Protein AF-A0AA36H6B6-F1 (afdb_monomer)

Organism: Cylicocyclus nassatus (NCBI:txid53992)

Nearest PDB structures (foldseek):
  5k27-assembly2_B  TM=3.113E-01  e=2.230E+00  synthetic construct
  5kkg-assembly1_A  TM=3.022E-01  e=4.459E+00  synthetic construct
  5kkg-assembly2_B  TM=3.070E-01  e=3.931E+00  synthetic construct
  5k27-assembly1_A  TM=3.248E-01  e=6.506E+00  synthetic construct

Structure (mmCIF, N/CA/C/O backbone):
data_AF-A0AA36H6B6-F1
#
_entry.id   AF-A0AA36H6B6-F1
#
loop_
_atom_site.group_PDB
_atom_site.id
_atom_site.type_symbol
_atom_site.label_atom_id
_atom_site.label_alt_id
_atom_site.label_comp_id
_atom_site.label_asym_id
_atom_site.label_entity_id
_atom_site.label_seq_id
_atom_site.pdbx_PDB_ins_code
_atom_site.Cartn_x
_atom_site.Cartn_y
_atom_site.Cartn_z
_atom_site.occupancy
_atom_site.B_iso_or_equiv
_atom_site.auth_seq_id
_atom_site.auth_comp_id
_atom_site.auth_asym_id
_atom_site.auth_atom_id
_atom_site.pdbx_PDB_model_num
ATOM 1 N N . MET A 1 1 ? -26.932 3.909 -20.520 1.00 28.70 1 MET A N 1
ATOM 2 C CA . MET A 1 1 ? -27.917 2.859 -20.188 1.00 28.70 1 MET A CA 1
ATOM 3 C C . MET A 1 1 ? -27.244 1.943 -19.185 1.00 28.70 1 MET A C 1
ATOM 5 O O . MET A 1 1 ? -26.360 1.193 -19.573 1.00 28.70 1 MET A O 1
ATOM 9 N N . TYR A 1 2 ? -27.537 2.121 -17.897 1.00 28.03 2 TYR A N 1
ATOM 10 C CA . TYR A 1 2 ? -26.968 1.277 -16.847 1.00 28.03 2 TYR A CA 1
ATOM 11 C C . TYR A 1 2 ? -27.680 -0.076 -16.896 1.00 28.03 2 TYR A C 1
ATOM 13 O O . TYR A 1 2 ? -28.897 -0.139 -16.727 1.00 28.03 2 TYR A O 1
ATOM 21 N N . LEU A 1 3 ? -26.937 -1.136 -17.210 1.00 37.16 3 LEU A N 1
ATOM 22 C CA . LEU A 1 3 ? -27.425 -2.504 -17.093 1.00 37.16 3 LEU A CA 1
ATOM 23 C C . LEU A 1 3 ? -27.401 -2.845 -15.603 1.00 37.16 3 LEU A C 1
ATOM 25 O O . LEU A 1 3 ? -26.331 -3.002 -15.024 1.00 37.16 3 LEU A O 1
ATOM 29 N N . TYR A 1 4 ? -28.572 -2.890 -14.972 1.00 47.72 4 TYR A N 1
ATOM 30 C CA . TYR A 1 4 ? -28.705 -3.450 -13.631 1.00 47.72 4 TYR A CA 1
ATOM 31 C C . TYR A 1 4 ? -28.236 -4.907 -13.677 1.00 47.72 4 TYR A C 1
ATOM 33 O O . TYR A 1 4 ? -28.808 -5.714 -14.413 1.00 47.72 4 TYR A O 1
ATOM 41 N N . ALA A 1 5 ? -27.196 -5.240 -12.913 1.00 55.03 5 ALA A N 1
ATOM 42 C CA . ALA A 1 5 ? -26.847 -6.634 -12.695 1.00 55.03 5 ALA A CA 1
ATOM 43 C C . ALA A 1 5 ? -28.020 -7.330 -11.971 1.00 55.03 5 ALA A C 1
ATOM 45 O O . ALA A 1 5 ? -28.618 -6.726 -11.073 1.00 55.03 5 ALA A O 1
ATOM 46 N N . PRO A 1 6 ? -28.387 -8.566 -12.355 1.00 67.12 6 PRO A N 1
ATOM 47 C CA . PRO A 1 6 ? -29.439 -9.307 -11.676 1.00 67.12 6 PRO A CA 1
ATOM 48 C C . PRO A 1 6 ? -29.113 -9.492 -10.183 1.00 67.12 6 PRO A C 1
ATOM 50 O O . PRO A 1 6 ? -27.944 -9.696 -9.845 1.00 67.12 6 PRO A O 1
ATOM 53 N N . PRO A 1 7 ? -30.120 -9.475 -9.292 1.00 68.44 7 PRO A N 1
ATOM 54 C CA . PRO A 1 7 ? -29.931 -9.661 -7.852 1.00 68.44 7 PRO A CA 1
ATOM 55 C C . PRO A 1 7 ? -29.179 -10.964 -7.526 1.00 68.44 7 PRO A C 1
ATOM 57 O O . PRO A 1 7 ? -29.295 -11.949 -8.265 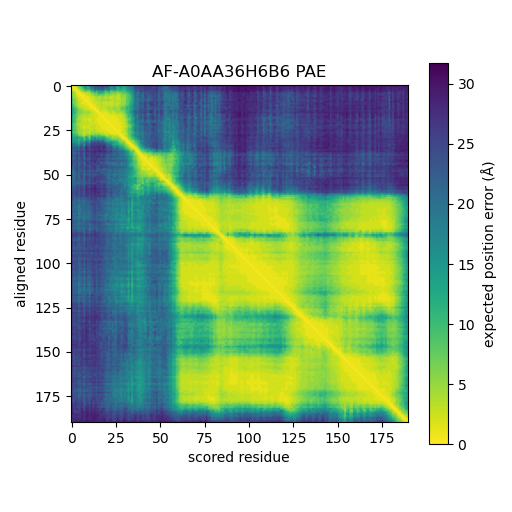1.00 68.44 7 PRO A O 1
ATOM 60 N N . LEU A 1 8 ? -28.411 -10.988 -6.431 1.00 55.75 8 LEU A N 1
ATOM 61 C CA . LEU A 1 8 ? -27.625 -12.161 -6.004 1.00 55.75 8 LEU A CA 1
ATOM 62 C C . LEU A 1 8 ? -28.501 -13.404 -5.813 1.00 55.75 8 LEU A C 1
ATOM 64 O O . LEU A 1 8 ? -28.091 -14.520 -6.118 1.00 55.75 8 LEU A O 1
ATOM 68 N N . GLU A 1 9 ? -29.741 -13.193 -5.389 1.00 77.25 9 GLU A N 1
ATOM 69 C CA . GLU A 1 9 ? -30.768 -14.209 -5.177 1.00 77.25 9 GLU A CA 1
ATOM 70 C C . GLU A 1 9 ? -31.170 -14.926 -6.477 1.00 77.25 9 GLU A C 1
ATOM 72 O O . GLU A 1 9 ? -31.821 -15.967 -6.437 1.00 77.25 9 GLU A O 1
ATOM 77 N N . SER A 1 10 ? -30.774 -14.392 -7.637 1.00 81.94 10 SER A N 1
ATOM 78 C CA . SER A 1 10 ? -30.983 -15.027 -8.941 1.00 81.94 10 SER A CA 1
ATOM 79 C C . SER A 1 10 ? -29.800 -15.879 -9.418 1.00 81.94 10 SER A C 1
ATOM 81 O O . SER A 1 10 ? -29.841 -16.403 -10.533 1.00 81.94 10 SER A O 1
ATOM 83 N N . ILE A 1 11 ? -28.736 -16.033 -8.619 1.00 76.19 11 ILE A N 1
ATOM 84 C CA . ILE A 1 11 ? -27.686 -17.019 -8.905 1.00 76.19 11 ILE A CA 1
ATOM 85 C C . ILE A 1 11 ? -28.268 -18.408 -8.640 1.00 76.19 11 ILE A C 1
ATOM 87 O O . ILE A 1 11 ? -28.744 -18.697 -7.546 1.00 76.19 11 ILE A O 1
ATOM 91 N N . ASN A 1 12 ? -28.231 -19.282 -9.647 1.00 81.56 12 ASN A N 1
ATOM 92 C CA . ASN A 1 12 ? -28.703 -20.653 -9.502 1.00 81.56 12 ASN A CA 1
ATOM 93 C C . ASN A 1 12 ? -27.845 -21.389 -8.450 1.00 81.56 12 ASN A C 1
ATOM 95 O O . ASN A 1 12 ? -26.656 -21.596 -8.695 1.00 81.56 12 ASN A O 1
ATOM 99 N N . PRO A 1 13 ? -28.414 -21.837 -7.317 1.00 70.12 13 PRO A N 1
ATOM 100 C CA . PRO A 1 13 ? -27.643 -22.469 -6.246 1.00 70.12 13 PRO A CA 1
ATOM 101 C C . PRO A 1 13 ? -27.127 -23.872 -6.609 1.00 70.12 13 PRO A C 1
ATOM 103 O O . PRO A 1 13 ? -26.306 -24.424 -5.883 1.00 70.12 13 PRO A O 1
ATOM 106 N N . ASN A 1 14 ? -27.590 -24.452 -7.723 1.00 83.81 14 ASN A N 1
ATOM 107 C CA . ASN A 1 14 ? -27.230 -25.803 -8.165 1.00 83.81 14 ASN A CA 1
ATOM 108 C C . ASN A 1 14 ? -26.036 -25.848 -9.135 1.00 83.81 14 ASN A C 1
ATOM 110 O O . ASN A 1 14 ? -25.741 -26.908 -9.688 1.00 83.81 14 ASN A O 1
ATOM 114 N N . ILE A 1 15 ? -25.367 -24.721 -9.386 1.00 81.12 15 ILE A N 1
ATOM 115 C CA . ILE A 1 15 ? -24.122 -24.701 -10.167 1.00 81.12 15 ILE A CA 1
ATOM 116 C C . ILE A 1 15 ? -22.937 -25.185 -9.327 1.00 81.12 15 ILE A C 1
ATOM 118 O O . ILE A 1 15 ? -23.033 -25.367 -8.110 1.00 81.12 15 ILE A O 1
ATOM 122 N N . SER A 1 16 ? -21.797 -25.420 -9.978 1.00 73.19 16 SER A N 1
ATOM 123 C CA . SER A 1 16 ? -20.589 -25.803 -9.256 1.00 73.19 16 SER A CA 1
ATOM 124 C C . SER A 1 16 ? -20.172 -24.692 -8.285 1.00 73.19 16 SER A C 1
ATOM 126 O O . SER A 1 16 ? -20.398 -23.509 -8.533 1.00 73.19 16 SER A O 1
ATOM 128 N N . LYS A 1 17 ? -19.515 -25.053 -7.176 1.00 51.06 17 LYS A N 1
ATOM 129 C CA . LYS A 1 17 ? -19.029 -24.064 -6.195 1.00 51.06 17 LYS A CA 1
ATOM 130 C C . LYS A 1 17 ? -18.078 -23.034 -6.817 1.00 51.06 17 LYS A C 1
ATOM 132 O O . LYS A 1 17 ? -18.027 -21.902 -6.349 1.00 51.06 17 LYS A O 1
ATOM 137 N N . ILE A 1 18 ? -17.337 -23.433 -7.853 1.00 46.75 18 ILE A N 1
ATOM 138 C CA . ILE A 1 18 ? -16.409 -22.562 -8.582 1.00 46.75 18 ILE A CA 1
ATOM 139 C C . ILE A 1 18 ? -17.199 -21.565 -9.432 1.00 46.75 18 ILE A C 1
ATOM 141 O O . ILE A 1 18 ? -16.966 -20.365 -9.322 1.00 46.75 18 ILE A O 1
ATOM 145 N N . ASP A 1 19 ? -18.186 -22.036 -10.195 1.00 50.81 19 ASP A N 1
ATOM 146 C CA . ASP A 1 19 ? -19.021 -21.170 -11.038 1.00 50.81 19 ASP A CA 1
ATOM 147 C C . ASP A 1 19 ? -19.888 -20.229 -10.197 1.00 50.81 19 ASP A C 1
ATOM 149 O O . ASP A 1 19 ? -20.069 -19.070 -10.555 1.00 50.81 19 ASP A O 1
ATOM 153 N N . TYR A 1 20 ? -20.357 -20.690 -9.034 1.00 66.25 20 TYR A N 1
ATOM 154 C CA . TYR A 1 20 ? -21.055 -19.854 -8.061 1.00 66.25 20 TYR A CA 1
ATOM 155 C C . TYR A 1 20 ? -20.167 -18.726 -7.548 1.00 66.25 20 TYR A C 1
ATOM 157 O O . TYR A 1 20 ? -20.591 -17.576 -7.528 1.00 66.25 20 TYR A O 1
ATOM 165 N N . ALA A 1 21 ? -18.926 -19.032 -7.167 1.00 44.31 21 ALA A N 1
ATOM 166 C CA . ALA A 1 21 ? -17.987 -18.019 -6.701 1.00 44.31 21 ALA A CA 1
ATOM 167 C C . ALA A 1 21 ? -17.620 -17.020 -7.811 1.00 44.31 21 ALA A C 1
ATOM 169 O O . ALA A 1 21 ? -17.486 -15.831 -7.534 1.00 44.31 21 ALA A O 1
ATOM 170 N N . ILE A 1 22 ? -17.480 -17.476 -9.060 1.00 50.56 22 ILE A N 1
ATOM 171 C CA . ILE A 1 22 ? -17.220 -16.604 -10.214 1.00 50.56 22 ILE A CA 1
ATOM 172 C C . ILE A 1 22 ? -18.418 -15.684 -10.464 1.00 50.56 22 ILE A C 1
ATOM 174 O O . ILE A 1 22 ? -18.241 -14.472 -10.520 1.00 50.56 22 ILE A O 1
ATOM 178 N N . GLU A 1 23 ? -19.630 -16.230 -10.558 1.00 60.38 23 GLU A N 1
ATOM 179 C CA . GLU A 1 23 ? -20.848 -15.460 -10.835 1.00 60.38 23 GLU A CA 1
ATOM 180 C C . GLU A 1 23 ? -21.172 -14.478 -9.702 1.00 60.38 23 GLU A C 1
ATOM 182 O O . GLU A 1 23 ? -21.543 -13.330 -9.948 1.00 60.38 23 GLU A O 1
ATOM 187 N N . TRP A 1 24 ? -20.967 -14.900 -8.453 1.00 65.56 24 TRP A N 1
ATOM 188 C CA . TRP A 1 24 ? -21.088 -14.040 -7.282 1.00 65.56 24 TRP A CA 1
ATOM 189 C C . TRP A 1 24 ? -20.081 -12.891 -7.345 1.00 65.56 24 TRP A C 1
ATOM 191 O O . TRP A 1 24 ? -20.485 -11.736 -7.287 1.00 65.56 24 TRP A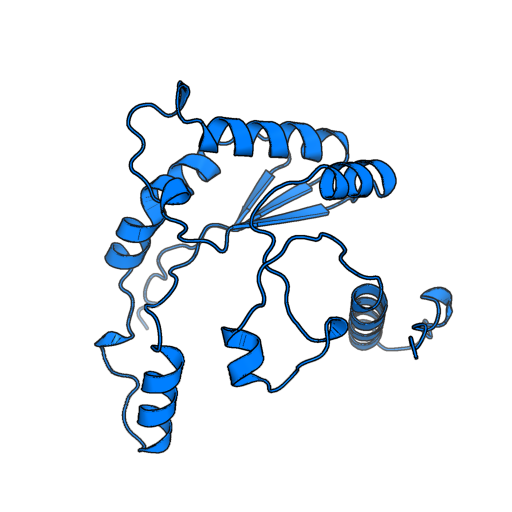 O 1
ATOM 201 N N . ASN A 1 25 ? -18.795 -13.175 -7.580 1.00 47.94 25 ASN A N 1
ATOM 202 C CA . ASN A 1 25 ? -17.775 -12.132 -7.712 1.00 47.94 25 ASN A CA 1
ATOM 203 C C . ASN A 1 25 ? -18.050 -11.190 -8.891 1.00 47.94 25 ASN A C 1
ATOM 205 O O . ASN A 1 25 ? -17.841 -9.991 -8.761 1.00 47.94 25 ASN A O 1
ATOM 209 N N . MET A 1 26 ? -18.547 -11.692 -10.024 1.00 54.06 26 MET A N 1
ATOM 210 C CA . MET A 1 26 ? -18.905 -10.870 -11.186 1.00 54.06 26 MET A CA 1
ATOM 211 C C . MET A 1 26 ? -20.081 -9.932 -10.881 1.00 54.06 26 MET A C 1
ATOM 213 O O . MET A 1 26 ? -20.049 -8.759 -11.254 1.00 54.06 26 MET A O 1
ATOM 217 N N . ARG A 1 27 ? -21.103 -10.401 -10.159 1.00 64.38 27 ARG A N 1
ATOM 218 C CA . ARG A 1 27 ? -22.268 -9.580 -9.780 1.00 64.38 27 ARG A CA 1
ATOM 219 C C . ARG A 1 27 ? -21.963 -8.611 -8.645 1.00 64.38 27 ARG A C 1
ATOM 221 O O . ARG A 1 27 ? -22.397 -7.464 -8.705 1.00 64.38 27 ARG A O 1
ATOM 228 N N . GLU A 1 28 ? -21.146 -9.022 -7.684 1.00 56.19 28 GLU A N 1
ATOM 229 C CA . GLU A 1 28 ? -20.617 -8.127 -6.657 1.00 56.19 28 GLU A CA 1
ATOM 230 C C . GLU A 1 28 ? -19.637 -7.111 -7.246 1.00 56.19 28 GLU A C 1
ATOM 232 O O . GLU A 1 28 ? -19.648 -5.965 -6.826 1.00 56.19 28 GLU A O 1
ATOM 237 N N . SER A 1 29 ? -18.871 -7.457 -8.286 1.00 47.06 29 SER A N 1
ATOM 238 C CA . SER A 1 29 ? -18.038 -6.484 -9.011 1.00 47.06 29 SER A CA 1
ATOM 239 C C . SER A 1 29 ? -18.862 -5.441 -9.777 1.00 47.06 29 SER A C 1
ATOM 241 O O . SER A 1 29 ? -18.354 -4.370 -10.100 1.00 47.06 29 SER A O 1
ATOM 243 N N . CYS A 1 30 ? -20.148 -5.730 -10.026 1.00 43.59 30 CYS A N 1
ATOM 244 C CA . CYS A 1 30 ? -21.127 -4.790 -10.571 1.00 43.59 30 CYS A CA 1
ATOM 245 C C . CYS A 1 30 ? -21.834 -3.955 -9.484 1.00 43.59 30 CYS A C 1
ATOM 247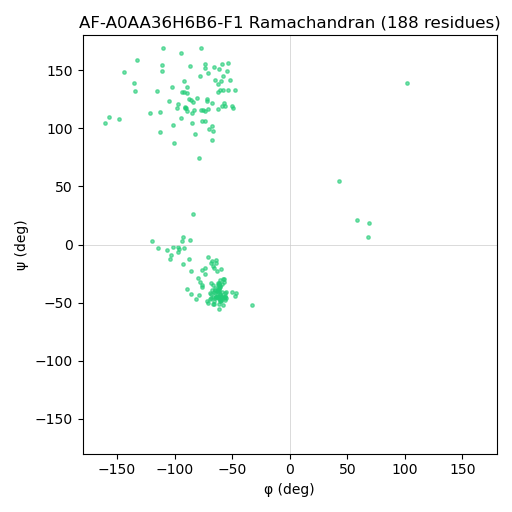 O O . CYS A 1 30 ? -22.483 -2.958 -9.817 1.00 43.59 30 CYS A O 1
ATOM 249 N N . LYS A 1 31 ? -21.709 -4.310 -8.194 1.00 42.72 31 LYS A N 1
ATOM 250 C CA . LYS A 1 31 ? -21.971 -3.369 -7.100 1.00 42.72 31 LYS A CA 1
ATOM 251 C C . LYS A 1 31 ? -20.786 -2.415 -7.086 1.00 42.72 31 LYS A C 1
ATOM 253 O O . LYS A 1 31 ? -19.674 -2.796 -6.743 1.00 42.72 31 LYS A O 1
ATOM 258 N N . GLY A 1 32 ? -21.010 -1.189 -7.549 1.00 35.78 32 GLY A N 1
ATOM 259 C CA . GLY A 1 32 ? -19.949 -0.196 -7.670 1.00 35.78 32 GLY A CA 1
ATOM 260 C C . GLY A 1 32 ? -19.132 -0.090 -6.382 1.00 35.78 32 GLY A C 1
ATOM 261 O O . GLY A 1 32 ? -19.650 0.311 -5.340 1.00 35.78 32 GLY A O 1
ATOM 262 N N . TYR A 1 33 ? -17.842 -0.416 -6.467 1.00 35.41 33 TYR A N 1
ATOM 263 C CA . TYR A 1 33 ? -16.854 0.040 -5.502 1.00 35.41 33 TYR A CA 1
ATOM 264 C C . TYR A 1 33 ? -16.723 1.552 -5.682 1.00 35.41 33 TYR A C 1
ATOM 266 O O . TYR A 1 33 ? -15.957 2.036 -6.510 1.00 35.41 33 TYR A O 1
ATOM 274 N N . PHE A 1 34 ? -17.527 2.321 -4.952 1.00 28.56 34 PHE A N 1
ATOM 275 C CA . PHE A 1 34 ? -17.446 3.774 -5.009 1.00 28.56 34 PHE A CA 1
ATOM 276 C C . PHE A 1 34 ? -16.360 4.297 -4.070 1.00 28.56 34 PHE A C 1
ATOM 278 O O . PHE A 1 34 ? -16.465 4.147 -2.853 1.00 28.56 34 PHE A O 1
ATOM 285 N N . ALA A 1 35 ? -15.397 5.035 -4.631 1.00 33.66 35 ALA A N 1
ATOM 286 C CA . ALA A 1 35 ? -14.913 6.280 -4.032 1.00 33.66 35 ALA A CA 1
ATOM 287 C C . ALA A 1 35 ? -14.185 7.153 -5.073 1.00 33.66 35 ALA A C 1
ATOM 289 O O . ALA A 1 35 ? -13.031 6.914 -5.413 1.00 33.66 35 ALA A O 1
ATOM 290 N N . MET A 1 36 ? -14.846 8.220 -5.529 1.00 29.55 36 MET A N 1
ATOM 291 C CA . MET A 1 36 ? -14.156 9.394 -6.074 1.00 29.55 36 MET A CA 1
ATOM 292 C C . MET A 1 36 ? -13.503 10.200 -4.932 1.00 29.55 36 MET A C 1
ATOM 294 O O . MET A 1 36 ? -14.053 10.213 -3.826 1.00 29.55 36 MET A O 1
ATOM 298 N N . PRO A 1 37 ? -12.397 10.934 -5.173 1.00 36.50 37 PRO A N 1
ATOM 299 C CA . PRO A 1 37 ? -11.701 11.126 -6.445 1.00 36.50 37 PRO A CA 1
ATOM 300 C C . PRO A 1 37 ? -10.497 10.175 -6.579 1.00 36.50 37 PRO A C 1
ATOM 302 O O . PRO A 1 37 ? -9.565 10.232 -5.777 1.00 36.50 37 PRO A O 1
ATOM 305 N N . CYS A 1 38 ? -10.506 9.333 -7.613 1.00 46.88 38 CYS A N 1
ATOM 306 C CA . CYS A 1 38 ? -9.368 8.498 -8.008 1.00 46.88 38 CYS A CA 1
ATOM 307 C C . CYS A 1 38 ? -8.799 8.997 -9.343 1.00 46.88 38 CYS A C 1
ATOM 309 O O . CYS A 1 38 ? -9.532 9.546 -10.163 1.00 46.88 38 CYS A O 1
ATOM 311 N N . SER A 1 39 ? -7.494 8.824 -9.556 1.00 47.84 39 SER A N 1
ATOM 312 C CA . SER A 1 39 ? -6.859 9.021 -10.862 1.00 47.84 39 SER A CA 1
ATOM 313 C C . SER A 1 39 ? -7.117 7.816 -11.769 1.00 47.84 39 SER A C 1
ATOM 315 O O . SER A 1 39 ? -7.141 6.685 -11.287 1.00 47.84 39 SER A O 1
ATOM 317 N N . GLU A 1 40 ? -7.278 8.060 -13.068 1.00 47.88 40 GLU A N 1
ATOM 318 C CA . GLU A 1 40 ? -7.429 7.023 -14.095 1.00 47.88 40 GLU A CA 1
ATOM 319 C C . GLU A 1 40 ? -6.213 6.069 -14.102 1.00 47.88 40 GLU A C 1
ATOM 321 O O . GLU A 1 40 ? -5.062 6.516 -14.072 1.00 47.88 40 GLU A O 1
ATOM 326 N N . ASP A 1 41 ? -6.458 4.753 -14.134 1.00 49.53 41 ASP A N 1
ATOM 327 C CA . ASP A 1 41 ? -5.421 3.726 -14.322 1.00 49.53 41 ASP A CA 1
ATOM 328 C C . ASP A 1 41 ? -5.052 3.645 -15.812 1.00 49.53 41 ASP A C 1
ATOM 330 O O . ASP A 1 41 ? -5.454 2.740 -16.552 1.00 49.53 41 ASP A O 1
ATOM 334 N N . TRP A 1 42 ? -4.301 4.656 -16.255 1.00 49.09 42 TRP A N 1
ATOM 335 C CA . TRP A 1 42 ? -3.842 4.808 -17.636 1.00 49.09 42 TRP A CA 1
ATOM 336 C C . TRP A 1 42 ? -3.032 3.604 -18.130 1.00 49.09 42 TRP A C 1
ATOM 338 O O . TRP A 1 42 ? -3.063 3.296 -19.323 1.00 49.09 42 TRP A O 1
ATOM 348 N N . ASP A 1 43 ? -2.330 2.900 -17.239 1.00 44.12 43 ASP A N 1
ATOM 349 C CA . ASP A 1 43 ? -1.534 1.726 -17.595 1.00 44.12 43 ASP A CA 1
ATOM 350 C C . ASP A 1 43 ? -2.449 0.550 -17.963 1.00 44.12 43 ASP A C 1
ATOM 352 O O . ASP A 1 43 ? -2.323 -0.003 -19.063 1.00 44.12 43 ASP A O 1
ATOM 356 N N . THR A 1 44 ? -3.443 0.230 -17.127 1.00 41.75 44 THR A N 1
ATOM 357 C CA . THR A 1 44 ? -4.457 -0.791 -17.448 1.00 41.75 44 THR A CA 1
ATOM 358 C C . THR A 1 44 ? -5.284 -0.395 -18.671 1.00 41.75 44 THR A C 1
ATOM 360 O O . THR A 1 44 ? -5.527 -1.230 -19.547 1.00 41.75 44 THR A O 1
ATOM 363 N N . GLN A 1 45 ? -5.672 0.874 -18.796 1.00 45.75 45 GLN A N 1
ATOM 364 C CA . GLN A 1 45 ? -6.417 1.391 -19.950 1.00 45.75 45 GLN A CA 1
ATOM 365 C C . GLN A 1 45 ? -5.617 1.276 -21.258 1.00 45.75 45 GLN A C 1
ATOM 367 O O . GLN A 1 45 ? -6.139 0.828 -22.285 1.00 45.75 45 GLN A O 1
ATOM 372 N N . SER A 1 46 ? -4.331 1.646 -21.236 1.00 48.03 46 SER A N 1
ATOM 373 C CA . SER A 1 46 ? -3.454 1.584 -22.411 1.00 48.03 46 SER A CA 1
ATOM 374 C C . SER A 1 46 ? -3.269 0.151 -22.918 1.00 48.03 46 SER A C 1
ATOM 376 O O . SER A 1 46 ? -3.219 -0.070 -24.137 1.00 48.03 46 SER A O 1
ATOM 378 N N . TYR A 1 47 ? -3.237 -0.803 -21.983 1.00 37.91 47 TYR A N 1
ATOM 379 C CA . TYR A 1 47 ? -3.036 -2.223 -22.233 1.00 37.91 47 TYR A CA 1
ATOM 380 C C . TYR A 1 47 ? -4.315 -2.945 -22.675 1.00 37.91 47 TYR A C 1
ATOM 382 O O . TYR A 1 47 ? -4.297 -3.685 -23.656 1.00 37.91 47 TYR A O 1
ATOM 390 N N . THR A 1 48 ? -5.433 -2.716 -21.986 1.00 42.44 48 THR A N 1
ATOM 391 C CA . THR A 1 48 ? -6.677 -3.481 -22.183 1.00 42.44 48 THR A CA 1
ATOM 392 C C . THR A 1 48 ? -7.641 -2.863 -23.192 1.00 42.44 48 THR A C 1
ATOM 394 O O . THR A 1 48 ? -8.531 -3.555 -23.679 1.00 42.44 48 THR A O 1
ATOM 397 N N . LYS A 1 49 ? -7.462 -1.578 -23.535 1.00 48.34 49 LYS A N 1
ATOM 398 C CA . LYS A 1 49 ? -8.396 -0.801 -24.372 1.00 48.34 49 LYS A CA 1
ATOM 399 C C . LYS A 1 49 ? -9.813 -0.718 -23.788 1.00 48.34 49 LYS A C 1
ATOM 401 O O . LYS A 1 49 ? -10.757 -0.449 -24.527 1.00 48.34 49 LYS A O 1
ATOM 406 N N . TYR A 1 50 ? -9.978 -0.933 -22.487 1.00 46.34 50 TYR A N 1
ATOM 407 C CA . TYR A 1 50 ? -11.236 -0.663 -21.805 1.00 46.34 50 TYR A CA 1
ATOM 408 C C . TYR A 1 50 ? -11.280 0.804 -21.383 1.00 46.34 50 TYR A C 1
ATOM 410 O O . TYR A 1 50 ? -10.364 1.304 -20.737 1.00 46.34 50 TYR A O 1
ATOM 418 N N . TYR A 1 51 ? -12.328 1.505 -21.813 1.00 52.81 51 TYR A N 1
ATOM 419 C CA . TYR A 1 51 ? -12.480 2.958 -21.650 1.00 52.81 51 TYR A CA 1
ATOM 420 C C . TYR A 1 51 ? -13.650 3.326 -20.733 1.00 52.81 51 TYR A C 1
ATOM 422 O O . TYR A 1 51 ? -13.916 4.509 -20.525 1.00 52.81 51 TYR A O 1
ATOM 430 N N . LYS A 1 52 ? -14.407 2.335 -20.248 1.00 43.16 52 LYS A N 1
ATOM 431 C CA . LYS A 1 52 ? -15.604 2.564 -19.443 1.00 43.16 52 LYS A CA 1
ATOM 432 C C . LYS A 1 52 ? -15.285 2.323 -17.972 1.00 43.16 52 LYS A C 1
ATOM 434 O O . LYS A 1 52 ? -14.695 1.311 -17.623 1.00 43.16 52 LYS A O 1
ATOM 439 N N . GLU A 1 53 ? -15.759 3.234 -17.127 1.00 39.75 53 GLU A N 1
ATOM 440 C CA . GLU A 1 53 ? -15.726 3.175 -15.655 1.00 39.75 53 GLU A CA 1
ATOM 441 C C . GLU A 1 53 ? -15.84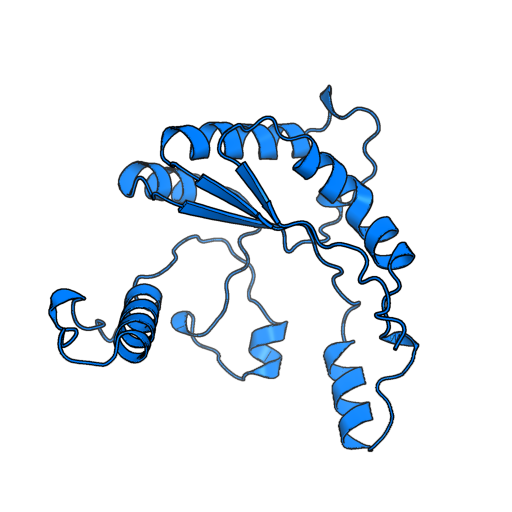0 1.764 -15.033 1.00 39.75 53 GLU A C 1
ATOM 443 O O . GLU A 1 53 ? -14.955 1.415 -14.260 1.00 39.75 53 GLU A O 1
ATOM 448 N N . PRO A 1 54 ? -16.836 0.913 -15.370 1.00 42.78 54 PRO A N 1
ATOM 449 C CA . PRO A 1 54 ? -16.976 -0.412 -14.746 1.00 42.78 54 PRO A CA 1
ATOM 450 C C . PRO A 1 54 ? -15.860 -1.414 -15.087 1.00 42.78 54 PRO A C 1
ATOM 452 O O . PRO A 1 54 ? -15.765 -2.459 -14.453 1.00 42.78 54 PRO A O 1
ATOM 455 N N . GLU A 1 55 ? -15.041 -1.133 -16.100 1.00 39.62 55 GLU A N 1
ATOM 456 C CA . GLU A 1 55 ? -13.991 -2.025 -16.607 1.00 39.62 55 GLU A CA 1
ATOM 457 C C . GLU A 1 55 ? -12.586 -1.586 -16.143 1.00 39.62 55 GLU A C 1
ATOM 459 O O . GLU A 1 55 ? -11.609 -2.311 -16.343 1.00 39.62 55 GLU A O 1
ATOM 464 N N . MET A 1 56 ? -12.467 -0.406 -15.521 1.00 38.47 56 MET A N 1
ATOM 465 C CA . MET A 1 56 ? -11.204 0.123 -15.003 1.00 38.47 56 MET A CA 1
ATOM 466 C C . MET A 1 56 ? -10.994 -0.285 -13.539 1.00 38.47 56 MET A C 1
ATOM 468 O O . MET A 1 56 ? -11.918 -0.263 -12.728 1.00 38.47 56 MET A O 1
ATOM 472 N N . ARG A 1 57 ? -9.754 -0.628 -13.169 1.00 39.38 57 ARG A N 1
ATOM 473 C CA . ARG A 1 57 ? -9.364 -0.780 -11.759 1.00 39.38 57 ARG A CA 1
ATOM 474 C C . ARG A 1 57 ? -9.092 0.606 -11.174 1.00 39.38 57 ARG A C 1
ATOM 476 O O . ARG A 1 57 ? -8.288 1.351 -11.720 1.00 39.38 57 ARG A O 1
ATOM 483 N N . CYS A 1 58 ? -9.737 0.957 -10.063 1.00 42.69 58 CYS A N 1
ATOM 484 C CA . CYS A 1 58 ? -9.453 2.207 -9.354 1.00 42.69 58 CYS A CA 1
ATOM 485 C C . CYS A 1 58 ? -8.386 1.999 -8.273 1.00 42.69 58 CYS A C 1
ATOM 487 O O . CYS A 1 58 ? -8.509 1.113 -7.428 1.00 42.69 58 CYS A O 1
ATOM 489 N N . VAL A 1 59 ? -7.375 2.871 -8.253 1.00 38.56 59 VAL A N 1
ATOM 490 C CA . VAL A 1 59 ? -6.400 2.976 -7.160 1.00 38.56 59 VAL A CA 1
ATOM 491 C C . VAL A 1 59 ? -6.789 4.178 -6.300 1.00 38.56 59 VAL A C 1
ATOM 493 O O . VAL A 1 59 ? -6.573 5.328 -6.684 1.00 38.56 59 VAL A O 1
ATOM 496 N N . ALA A 1 60 ? -7.396 3.932 -5.138 1.00 40.59 60 ALA A N 1
ATOM 497 C CA . ALA A 1 60 ? -7.701 4.999 -4.192 1.00 40.59 60 ALA A CA 1
ATOM 498 C C . ALA A 1 60 ? -6.415 5.473 -3.507 1.00 40.59 60 ALA A C 1
ATOM 500 O O . ALA A 1 60 ? -5.788 4.742 -2.744 1.00 40.59 60 ALA A O 1
ATOM 501 N N . VAL A 1 61 ? -6.035 6.724 -3.765 1.00 46.03 61 VAL A N 1
ATOM 502 C CA . VAL A 1 61 ? -4.824 7.333 -3.195 1.00 46.03 61 VAL A CA 1
ATOM 503 C C . VAL A 1 61 ? -5.021 7.723 -1.717 1.00 46.03 61 VAL A C 1
ATOM 505 O O . VAL A 1 61 ? -4.045 7.859 -0.980 1.00 46.03 61 VAL A O 1
ATOM 508 N N . LYS A 1 62 ? -6.271 7.909 -1.248 1.00 55.53 62 LYS A N 1
ATOM 509 C CA . LYS A 1 62 ? -6.575 8.410 0.110 1.00 55.53 62 LYS A CA 1
ATOM 510 C C . LYS A 1 62 ? -7.813 7.778 0.743 1.00 55.53 62 LYS A C 1
ATOM 512 O O . LYS A 1 62 ? -8.793 7.486 0.066 1.00 55.53 62 LYS A O 1
ATOM 517 N N . PHE A 1 63 ? -7.785 7.660 2.069 1.00 66.50 63 PHE A N 1
ATOM 518 C CA . PHE A 1 63 ? -8.933 7.279 2.890 1.00 66.50 63 PHE A CA 1
ATOM 519 C C . PHE A 1 63 ? -9.879 8.478 3.052 1.00 66.50 63 PHE A C 1
ATOM 521 O O . PHE A 1 63 ? -9.494 9.507 3.609 1.00 66.50 63 PHE A O 1
ATOM 528 N N . THR A 1 64 ? -11.104 8.376 2.534 1.00 70.06 64 THR A N 1
ATOM 529 C CA . THR A 1 64 ? -12.031 9.518 2.427 1.00 70.06 64 THR A CA 1
ATOM 530 C C . THR A 1 64 ? -13.223 9.403 3.380 1.00 70.06 64 THR A C 1
ATOM 532 O O . THR A 1 64 ? -13.488 8.350 3.961 1.00 70.06 64 THR A O 1
ATOM 535 N N . GLU A 1 65 ? -13.995 10.485 3.520 1.00 63.12 65 GLU A N 1
ATOM 536 C CA . GLU A 1 65 ? -15.280 10.461 4.236 1.00 63.12 65 GLU A CA 1
ATOM 537 C C . GLU A 1 65 ? -16.269 9.454 3.620 1.00 63.12 65 GLU A C 1
ATOM 539 O O . GLU A 1 65 ? -17.022 8.806 4.343 1.00 63.12 65 GLU A O 1
ATOM 544 N N . ALA A 1 66 ? -16.240 9.269 2.297 1.00 62.28 66 ALA A N 1
ATOM 545 C CA . ALA A 1 66 ? -17.065 8.269 1.624 1.00 62.28 66 ALA A CA 1
ATOM 546 C C . ALA A 1 66 ? -16.679 6.847 2.056 1.00 62.28 66 ALA A C 1
ATOM 548 O O . ALA A 1 66 ? -17.550 6.068 2.439 1.00 62.28 66 ALA A O 1
ATOM 549 N N . THR A 1 67 ? -15.375 6.542 2.104 1.00 68.00 67 THR A N 1
ATOM 550 C CA . THR A 1 67 ? -14.873 5.257 2.617 1.00 68.00 67 THR A CA 1
ATOM 551 C C . THR A 1 67 ? -15.352 5.008 4.047 1.00 68.00 67 THR A C 1
ATOM 553 O O . THR A 1 67 ? -15.786 3.905 4.369 1.00 68.00 67 THR A O 1
ATOM 556 N N . ARG A 1 68 ? -15.338 6.046 4.896 1.00 73.00 68 ARG A N 1
ATOM 557 C CA . ARG A 1 68 ? -15.844 5.953 6.273 1.00 73.00 68 ARG A CA 1
ATOM 558 C C . ARG A 1 68 ? -17.321 5.570 6.324 1.00 73.00 68 ARG A C 1
ATOM 560 O O . ARG A 1 68 ? -17.662 4.648 7.058 1.00 73.00 68 ARG A O 1
ATOM 567 N N . LYS A 1 69 ? -18.167 6.232 5.528 1.00 68.94 69 LYS A N 1
ATOM 568 C CA . LYS A 1 69 ? -19.614 5.956 5.468 1.00 68.94 69 LYS A CA 1
ATOM 569 C C . LYS A 1 69 ? -19.909 4.524 5.028 1.00 68.94 69 LYS A C 1
ATOM 571 O O . LYS A 1 69 ? -20.761 3.884 5.630 1.00 68.94 69 LYS A O 1
ATOM 576 N N . VAL A 1 70 ? -19.186 4.016 4.029 1.00 72.06 70 VAL A N 1
ATOM 577 C CA . VAL A 1 70 ? -19.360 2.637 3.541 1.00 72.06 70 VAL A CA 1
ATOM 578 C C . VAL A 1 70 ? -18.944 1.625 4.604 1.00 72.06 70 VAL A C 1
ATOM 580 O O . VAL A 1 70 ? -19.733 0.760 4.952 1.00 72.06 70 VAL A O 1
ATOM 583 N N . VAL A 1 71 ? -17.744 1.759 5.179 1.00 72.06 71 VAL A N 1
ATOM 584 C CA . VAL A 1 71 ? -17.258 0.824 6.212 1.00 72.06 71 VAL A CA 1
ATOM 585 C C . VAL A 1 71 ? -18.171 0.818 7.443 1.00 72.06 71 VAL A C 1
ATOM 587 O O . VAL A 1 71 ? -18.397 -0.238 8.021 1.00 72.06 71 VAL A O 1
ATOM 590 N N . GLN A 1 72 ? -18.721 1.976 7.817 1.00 77.25 72 GLN A N 1
ATOM 591 C CA . GLN A 1 72 ? -19.706 2.095 8.896 1.00 77.25 72 GLN A CA 1
ATOM 592 C C . GLN A 1 72 ? -21.050 1.450 8.577 1.00 77.25 72 GLN A C 1
ATOM 594 O O . GLN A 1 72 ? -21.680 0.912 9.476 1.00 77.25 72 GLN A O 1
ATOM 599 N N . HIS A 1 73 ? -21.523 1.575 7.338 1.00 77.94 73 HIS A N 1
ATOM 600 C CA . HIS A 1 73 ? -22.832 1.061 6.951 1.00 77.94 73 HIS A CA 1
ATOM 601 C C . HIS A 1 73 ? -22.813 -0.450 6.714 1.00 77.94 73 HIS A C 1
ATOM 603 O O . HIS A 1 73 ? -23.723 -1.145 7.153 1.00 77.94 73 HIS A O 1
ATOM 609 N N . GLU A 1 74 ? -21.782 -0.934 6.024 1.00 78.19 74 GLU A N 1
ATOM 610 C CA . GLU A 1 74 ? -21.675 -2.326 5.582 1.00 78.19 74 GLU A CA 1
ATOM 611 C C . GLU A 1 74 ? -21.076 -3.250 6.651 1.00 78.19 74 GLU A C 1
ATOM 613 O O . GLU A 1 74 ? -21.273 -4.458 6.579 1.00 78.19 74 GLU A O 1
ATOM 618 N N . GLU A 1 75 ? -20.316 -2.701 7.610 1.00 82.44 75 GLU A N 1
ATOM 619 C CA . GLU A 1 75 ? -19.620 -3.448 8.674 1.00 82.44 75 GLU A CA 1
ATOM 620 C C . GLU A 1 75 ? -18.937 -4.743 8.175 1.00 82.44 75 GLU A C 1
ATOM 622 O O . GLU A 1 75 ? -19.209 -5.845 8.665 1.00 82.44 75 GLU A O 1
ATOM 627 N N . PRO A 1 76 ? -18.064 -4.651 7.154 1.00 77.88 76 PRO A N 1
ATOM 628 C CA . PRO A 1 76 ? -17.571 -5.828 6.455 1.00 77.88 76 PRO A CA 1
ATOM 629 C C . PRO A 1 76 ? -16.740 -6.722 7.378 1.00 77.88 76 PRO A C 1
ATOM 631 O O . PRO A 1 76 ? -15.891 -6.243 8.128 1.00 77.88 76 PRO A O 1
ATOM 634 N N . ASP A 1 77 ? -16.875 -8.042 7.248 1.00 78.75 77 ASP A N 1
ATOM 635 C CA . ASP A 1 77 ? -16.045 -8.993 8.002 1.00 78.75 77 ASP A CA 1
ATOM 636 C C . ASP A 1 77 ? -14.547 -8.844 7.687 1.00 78.75 77 ASP A C 1
ATOM 638 O O . ASP A 1 77 ? -13.704 -9.023 8.572 1.00 78.75 77 ASP A O 1
ATOM 642 N N . ILE A 1 78 ? -14.217 -8.504 6.436 1.00 78.94 78 ILE A N 1
ATOM 643 C CA . ILE A 1 78 ? -12.846 -8.376 5.937 1.00 78.94 78 ILE A CA 1
ATOM 644 C C . ILE A 1 78 ? -12.704 -7.091 5.120 1.00 78.94 78 ILE A C 1
ATOM 646 O O . ILE A 1 78 ? -13.483 -6.843 4.202 1.00 78.94 78 ILE A O 1
ATOM 650 N N . VAL A 1 79 ? -11.652 -6.320 5.396 1.00 82.69 79 VAL A N 1
ATOM 651 C CA . VAL A 1 79 ? -11.213 -5.189 4.566 1.00 82.69 79 VAL A CA 1
ATOM 652 C C . VAL A 1 79 ? -9.833 -5.471 3.987 1.00 82.69 79 VAL A C 1
ATOM 654 O O . VAL A 1 79 ? -8.915 -5.842 4.716 1.00 82.69 79 VAL A O 1
ATOM 657 N N . LEU A 1 80 ? -9.668 -5.249 2.682 1.00 83.19 80 LEU A N 1
ATOM 658 C CA . LEU A 1 80 ? -8.364 -5.251 2.019 1.00 83.19 80 LEU A CA 1
ATOM 659 C C . LEU A 1 80 ? -7.838 -3.812 1.958 1.00 83.19 80 LEU A C 1
ATOM 661 O O . LEU A 1 80 ? -8.371 -2.972 1.235 1.00 83.19 80 LEU A O 1
ATOM 665 N N . TYR A 1 81 ? -6.808 -3.515 2.744 1.00 84.00 81 TYR A N 1
ATOM 666 C CA . TYR A 1 81 ? -6.164 -2.208 2.814 1.00 84.00 81 TYR A CA 1
ATOM 667 C C . TYR A 1 81 ? -4.880 -2.234 1.983 1.00 84.00 81 TYR A C 1
ATOM 669 O O . TYR A 1 81 ? -3.800 -2.590 2.461 1.00 84.00 81 TYR A O 1
ATOM 677 N N . MET A 1 82 ? -5.035 -1.939 0.694 1.00 82.31 82 MET A N 1
ATOM 678 C CA . MET A 1 82 ? -3.980 -2.153 -0.288 1.00 82.31 82 MET A CA 1
ATOM 679 C C . MET A 1 82 ? -3.131 -0.898 -0.504 1.00 82.31 82 MET A C 1
ATOM 681 O O . MET A 1 82 ? -3.654 0.191 -0.744 1.00 82.31 82 MET A O 1
ATOM 685 N N . HIS A 1 83 ? -1.807 -1.048 -0.466 1.00 81.31 83 HIS A N 1
ATOM 686 C CA . HIS A 1 83 ? -0.865 0.044 -0.702 1.00 81.31 83 HIS A CA 1
A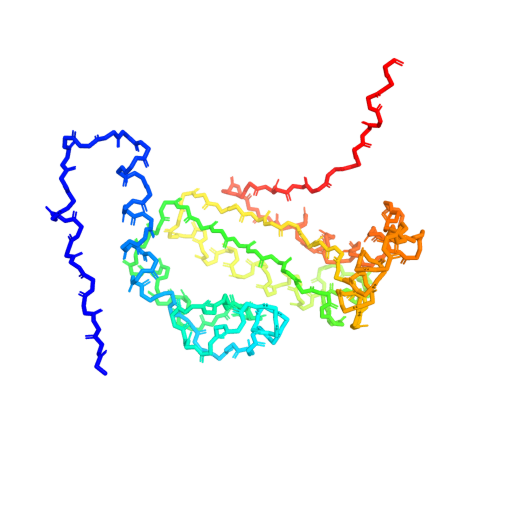TOM 687 C C . HIS A 1 83 ? -0.095 -0.180 -2.000 1.00 81.31 83 HIS A C 1
ATOM 689 O O . HIS A 1 83 ? 0.920 -0.857 -2.021 1.00 81.31 83 HIS A O 1
ATOM 695 N N . HIS A 1 84 ? -0.559 0.434 -3.084 1.00 67.75 84 HIS A N 1
ATOM 696 C CA . HIS A 1 84 ? 0.017 0.268 -4.426 1.00 67.75 84 HIS A CA 1
ATOM 697 C C . HIS A 1 84 ? 1.006 1.381 -4.822 1.00 67.75 84 HIS A C 1
ATOM 699 O O . HIS A 1 84 ? 1.613 1.325 -5.888 1.00 67.75 84 HIS A O 1
ATOM 705 N N . SER A 1 85 ? 1.137 2.424 -3.996 1.00 64.38 85 SER A N 1
ATOM 706 C CA . SER A 1 85 ? 1.745 3.690 -4.405 1.00 64.38 85 SER A CA 1
ATOM 707 C C . SER A 1 85 ? 3.161 3.872 -3.855 1.00 64.38 85 SER A C 1
ATOM 709 O O . SER A 1 85 ? 3.357 3.894 -2.640 1.00 64.38 85 SER A O 1
ATOM 711 N N . LEU A 1 86 ? 4.134 4.083 -4.752 1.00 69.75 86 LEU A N 1
ATOM 712 C CA . LEU A 1 86 ? 5.452 4.658 -4.433 1.00 69.75 86 LEU A CA 1
ATOM 713 C C . LEU A 1 86 ? 5.422 6.195 -4.409 1.00 69.75 86 LEU A C 1
ATOM 715 O O . LEU A 1 86 ? 6.432 6.849 -4.675 1.00 69.75 86 LEU A O 1
ATOM 719 N N . GLU A 1 87 ? 4.263 6.790 -4.127 1.00 74.44 87 GLU A N 1
ATOM 720 C CA . GLU A 1 87 ? 4.127 8.232 -3.988 1.00 74.44 87 GLU A CA 1
ATOM 721 C C . GLU A 1 87 ? 5.217 8.803 -3.090 1.00 74.44 87 GLU A C 1
ATOM 723 O O . GLU A 1 87 ? 5.481 8.298 -1.995 1.00 74.44 87 GLU A O 1
ATOM 728 N N . THR A 1 88 ? 5.843 9.886 -3.556 1.00 79.94 88 THR A N 1
ATOM 729 C CA . THR A 1 88 ? 6.996 10.502 -2.894 1.00 79.94 88 THR A CA 1
ATOM 730 C C . THR A 1 88 ? 6.794 10.687 -1.383 1.00 79.94 88 THR A C 1
ATOM 732 O O . THR A 1 88 ? 7.717 10.364 -0.636 1.00 79.94 88 THR A O 1
ATOM 735 N N . PRO A 1 89 ? 5.617 11.121 -0.877 1.00 82.31 89 PRO A N 1
ATOM 736 C CA . PRO A 1 89 ? 5.368 11.193 0.565 1.00 82.31 89 PRO A CA 1
ATOM 737 C C . PRO A 1 89 ? 5.461 9.852 1.314 1.00 82.31 89 PRO A C 1
ATOM 739 O O . PRO A 1 89 ? 5.921 9.828 2.455 1.00 82.31 89 PRO A O 1
ATOM 742 N N . PHE A 1 90 ? 5.045 8.740 0.706 1.00 86.44 90 PHE A N 1
ATOM 743 C CA . PHE A 1 90 ? 5.002 7.420 1.347 1.00 86.44 90 PHE A CA 1
ATOM 744 C C . PHE A 1 90 ? 6.364 6.737 1.390 1.00 86.44 90 PHE A C 1
ATOM 746 O O . PHE A 1 90 ? 6.643 5.986 2.326 1.00 86.44 90 PHE A O 1
ATOM 753 N N . VAL A 1 91 ? 7.234 7.034 0.425 1.00 88.44 91 VAL A N 1
ATOM 754 C CA . VAL A 1 91 ? 8.614 6.525 0.376 1.00 88.44 91 VAL A CA 1
ATOM 755 C C . VAL A 1 91 ? 9.633 7.511 0.953 1.00 88.44 91 VAL A C 1
ATOM 757 O O . VAL A 1 91 ? 10.810 7.179 1.086 1.00 88.44 91 VAL A O 1
ATOM 760 N N . ALA A 1 92 ? 9.199 8.711 1.350 1.00 90.38 92 ALA A N 1
ATOM 761 C CA . ALA A 1 92 ? 10.065 9.706 1.971 1.00 90.38 92 ALA A CA 1
ATOM 762 C C . ALA A 1 92 ? 10.693 9.172 3.276 1.00 90.38 92 ALA A C 1
ATOM 764 O O . ALA A 1 92 ? 9.988 8.523 4.067 1.00 90.38 92 ALA A O 1
ATOM 765 N N . PRO A 1 93 ? 11.979 9.485 3.542 1.00 95.44 93 PRO A N 1
ATOM 766 C CA . PRO A 1 93 ? 12.673 9.046 4.746 1.00 95.44 93 PRO A CA 1
ATOM 767 C C . PRO A 1 93 ? 11.944 9.396 6.042 1.00 95.44 93 PRO A C 1
ATOM 769 O O . PRO A 1 93 ? 11.548 10.540 6.264 1.00 95.44 93 PRO A O 1
ATOM 772 N N . VAL A 1 94 ? 11.836 8.410 6.932 1.00 95.38 94 VAL A N 1
ATOM 773 C CA . VAL A 1 94 ? 11.302 8.585 8.288 1.00 95.38 94 VAL A CA 1
ATOM 774 C C . VAL A 1 94 ? 12.460 8.903 9.229 1.00 95.38 94 VAL A C 1
ATOM 776 O O . VAL A 1 94 ? 13.360 8.083 9.398 1.00 95.38 94 VAL A O 1
ATOM 779 N N . LYS A 1 95 ? 12.443 10.088 9.850 1.00 94.12 95 LYS A N 1
ATOM 780 C CA . LYS A 1 95 ? 13.405 10.453 10.910 1.00 94.12 95 LYS A CA 1
ATOM 781 C C . LYS A 1 95 ? 12.953 9.977 12.290 1.00 94.12 95 LYS A C 1
ATOM 783 O O . LYS A 1 95 ? 13.759 9.492 13.070 1.00 94.12 95 LYS A O 1
ATOM 788 N N . ASP A 1 96 ? 11.668 10.152 12.580 1.00 95.00 96 ASP A N 1
ATOM 789 C CA . ASP A 1 96 ? 11.034 9.818 13.854 1.00 95.00 96 ASP A CA 1
ATOM 790 C C . ASP A 1 96 ? 9.590 9.408 13.557 1.00 95.00 96 ASP A C 1
ATOM 792 O O . ASP A 1 96 ? 8.765 10.246 13.181 1.00 95.00 96 ASP A O 1
ATOM 796 N N . LEU A 1 97 ? 9.297 8.113 13.691 1.00 93.00 97 LEU A N 1
ATOM 797 C CA . LEU A 1 97 ? 7.991 7.555 13.347 1.00 93.00 97 LEU A CA 1
ATOM 798 C C . LEU A 1 97 ? 6.866 8.160 14.203 1.00 93.00 97 LEU A C 1
ATOM 800 O O . LEU A 1 97 ? 5.770 8.395 13.702 1.00 93.00 97 LEU A O 1
ATOM 804 N N . SER A 1 98 ? 7.148 8.514 15.462 1.00 92.12 98 SER A N 1
ATOM 805 C CA . SER A 1 98 ? 6.157 9.110 16.372 1.00 92.12 98 SER A CA 1
ATOM 806 C C . SER A 1 98 ? 5.684 10.501 15.926 1.00 92.12 98 SER A C 1
ATOM 808 O O . SER A 1 98 ? 4.612 10.973 16.322 1.00 92.12 98 SER A O 1
ATOM 810 N N . LYS A 1 99 ? 6.467 11.169 15.072 1.00 91.50 99 LYS A N 1
ATOM 811 C CA . LYS A 1 99 ? 6.162 12.481 14.486 1.00 91.50 99 LYS A CA 1
ATOM 812 C C . LYS A 1 99 ? 5.778 12.396 13.013 1.00 91.50 99 LYS A 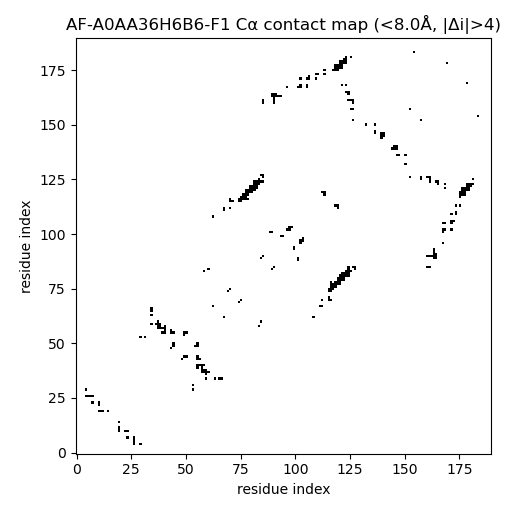C 1
ATOM 814 O O . LYS A 1 99 ? 5.398 13.414 12.438 1.00 91.50 99 LYS A O 1
ATOM 819 N N . ASP A 1 100 ? 5.847 11.213 12.410 1.00 91.06 100 ASP A N 1
ATOM 820 C CA . ASP A 1 100 ? 5.548 11.018 10.999 1.00 91.06 100 ASP A CA 1
ATOM 821 C C . ASP A 1 100 ? 4.042 11.178 10.744 1.00 91.06 100 ASP A C 1
ATOM 823 O O . ASP A 1 100 ? 3.204 10.452 11.282 1.00 91.06 100 ASP A O 1
ATOM 827 N N . ARG A 1 101 ? 3.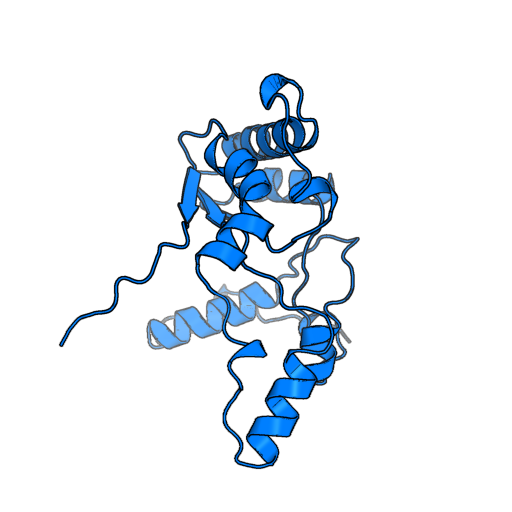686 12.187 9.943 1.00 88.50 101 ARG A N 1
ATOM 828 C CA . ARG A 1 101 ? 2.287 12.514 9.644 1.00 88.50 101 ARG A CA 1
ATOM 829 C C . ARG A 1 101 ? 1.582 11.380 8.897 1.00 88.50 101 ARG A C 1
ATOM 831 O O . ARG A 1 101 ? 0.424 11.112 9.193 1.00 88.50 101 ARG A O 1
ATOM 838 N N . ILE A 1 102 ? 2.269 10.735 7.954 1.00 88.56 102 ILE A N 1
ATOM 839 C CA . ILE A 1 102 ? 1.696 9.663 7.130 1.00 88.56 102 ILE A CA 1
ATOM 840 C C . ILE A 1 102 ? 1.420 8.433 7.994 1.00 88.56 102 ILE A C 1
ATOM 842 O O . ILE A 1 102 ? 0.345 7.852 7.908 1.00 88.56 102 ILE A O 1
ATOM 846 N N . TYR A 1 103 ? 2.346 8.081 8.887 1.00 90.38 103 TYR A N 1
ATOM 847 C CA . TYR A 1 103 ? 2.125 7.028 9.874 1.00 90.38 103 TYR A CA 1
ATOM 848 C C . TYR A 1 103 ? 0.887 7.302 10.736 1.00 90.38 103 TYR A C 1
ATOM 850 O O . TYR A 1 103 ? 0.040 6.425 10.877 1.00 90.38 103 TYR A O 1
ATOM 858 N N . LYS A 1 104 ? 0.737 8.524 11.268 1.00 85.81 104 LYS A N 1
ATOM 859 C CA . LYS A 1 104 ? -0.446 8.901 12.065 1.00 85.81 104 LYS A CA 1
ATOM 860 C C . LYS A 1 104 ? -1.745 8.803 11.270 1.00 85.81 104 LYS A C 1
ATOM 862 O O . LYS A 1 104 ? -2.763 8.404 11.824 1.00 85.81 104 LYS A O 1
ATOM 867 N N . GLU A 1 105 ? -1.710 9.160 9.990 1.00 86.31 105 GLU A N 1
ATOM 868 C CA . GLU A 1 105 ? -2.854 9.018 9.090 1.00 86.31 105 GLU A CA 1
ATOM 869 C C . GLU A 1 105 ? -3.209 7.544 8.870 1.00 86.31 105 GLU A C 1
ATOM 871 O O . GLU A 1 105 ? -4.360 7.157 9.062 1.00 86.31 105 GLU A O 1
ATOM 876 N N . PHE A 1 106 ? -2.222 6.698 8.561 1.00 91.19 106 PHE A N 1
ATOM 877 C CA . PHE A 1 106 ? -2.436 5.257 8.420 1.00 91.19 106 PHE A CA 1
ATOM 878 C C . PHE A 1 106 ? -2.979 4.638 9.710 1.00 91.19 106 PHE A C 1
ATOM 880 O O . PHE A 1 106 ? -3.952 3.892 9.649 1.00 91.19 106 PHE A O 1
ATOM 887 N N . GLN A 1 107 ? -2.418 4.993 10.870 1.00 93.12 107 GLN A N 1
ATOM 888 C CA . GLN A 1 107 ? -2.913 4.518 12.161 1.00 93.12 107 GLN A CA 1
ATOM 889 C C . GLN A 1 107 ? -4.362 4.956 12.393 1.00 93.12 107 GLN A C 1
ATOM 891 O O . GLN A 1 107 ? -5.197 4.118 12.702 1.00 93.12 107 GLN A O 1
ATOM 896 N N . GLY A 1 108 ? -4.696 6.229 12.157 1.00 87.81 108 GLY A N 1
ATOM 897 C CA . GLY A 1 108 ? -6.065 6.724 12.322 1.00 87.81 108 GLY A CA 1
ATOM 898 C C . GLY A 1 108 ? -7.083 6.052 11.391 1.00 87.81 108 GLY A C 1
ATOM 899 O O . GLY A 1 108 ? -8.236 5.854 11.781 1.00 87.81 108 GLY A O 1
ATOM 900 N N . ASN A 1 109 ? -6.673 5.671 10.178 1.00 89.88 109 ASN A N 1
ATOM 901 C CA . ASN A 1 109 ? -7.519 4.905 9.260 1.00 89.88 109 ASN A CA 1
ATOM 902 C C . ASN A 1 109 ? -7.749 3.486 9.783 1.00 89.88 109 ASN A C 1
ATOM 904 O O . ASN A 1 109 ? -8.886 3.022 9.814 1.00 89.88 109 ASN A O 1
ATOM 908 N N . ILE A 1 110 ? -6.690 2.816 10.238 1.00 93.56 110 ILE A N 1
ATOM 909 C CA . ILE A 1 110 ? -6.778 1.466 10.801 1.00 93.56 110 ILE A CA 1
ATOM 910 C C . ILE A 1 110 ? -7.610 1.446 12.081 1.00 93.56 110 ILE A C 1
ATOM 912 O O . ILE A 1 110 ? -8.497 0.604 12.196 1.00 93.56 110 ILE A O 1
ATOM 916 N N . ASP A 1 111 ? -7.398 2.396 12.991 1.00 94.31 111 ASP A N 1
ATOM 917 C CA . ASP A 1 111 ? -8.189 2.540 14.215 1.00 94.31 111 ASP A CA 1
ATOM 918 C C . ASP A 1 111 ? -9.675 2.659 13.874 1.00 94.31 111 ASP A C 1
ATOM 920 O O . ASP A 1 111 ? -10.508 1.954 14.441 1.00 94.31 111 ASP A O 1
ATOM 924 N N . PHE A 1 112 ? -10.010 3.497 12.888 1.00 92.19 112 PHE A N 1
ATOM 925 C CA . PHE A 1 112 ? -11.380 3.643 12.418 1.00 92.19 112 PHE A CA 1
ATOM 926 C C . PHE A 1 112 ? -11.939 2.333 11.854 1.00 92.19 112 PHE A C 1
ATOM 928 O O . PHE A 1 112 ? -12.982 1.879 12.321 1.00 92.19 112 PHE A O 1
ATOM 935 N N . ILE A 1 113 ? -11.256 1.730 10.874 1.00 88.75 113 ILE A N 1
ATOM 936 C CA . ILE A 1 113 ? -11.718 0.513 10.188 1.00 88.75 113 ILE A CA 1
ATOM 937 C C . ILE A 1 113 ? -11.903 -0.617 11.207 1.00 88.75 113 ILE A C 1
ATOM 939 O O . ILE A 1 113 ? -12.904 -1.329 11.169 1.00 88.75 113 ILE A O 1
ATOM 943 N N . SER A 1 114 ? -10.985 -0.732 12.170 1.00 93.50 114 SER A N 1
ATOM 944 C CA . SER A 1 114 ? -10.988 -1.780 13.189 1.00 93.50 114 SER A CA 1
ATOM 945 C C . SER A 1 114 ? -12.241 -1.791 14.065 1.00 93.50 114 SER A C 1
ATOM 947 O O . SER A 1 114 ? -12.558 -2.836 14.630 1.00 93.50 114 SER A O 1
ATOM 949 N N . ASN A 1 115 ? -12.984 -0.685 14.158 1.00 94.94 115 ASN A N 1
ATOM 950 C CA . ASN A 1 115 ? -14.238 -0.645 14.911 1.00 94.94 115 ASN A CA 1
ATOM 951 C C . ASN A 1 115 ? -15.384 -1.380 14.202 1.00 94.94 115 ASN A C 1
ATOM 953 O O . ASN A 1 115 ? -16.285 -1.861 14.879 1.00 94.94 115 ASN A O 1
ATOM 957 N N . TYR A 1 116 ? -15.325 -1.502 12.874 1.00 89.25 116 TYR A N 1
ATOM 958 C CA . TYR A 1 116 ? -16.432 -1.989 12.038 1.00 89.25 116 TYR A CA 1
ATOM 959 C C . TYR A 1 116 ? -16.090 -3.258 11.255 1.00 89.25 116 TYR A C 1
ATOM 961 O O . TYR A 1 116 ? -16.888 -3.722 10.455 1.00 89.25 116 TYR A O 1
ATOM 969 N N . THR A 1 117 ? -14.896 -3.821 11.450 1.00 84.00 117 THR A N 1
ATOM 970 C CA . THR A 1 117 ? -14.473 -5.046 10.765 1.00 84.00 117 THR A CA 1
ATOM 971 C C . THR A 1 117 ? -13.868 -6.063 11.721 1.00 84.00 117 THR A C 1
ATOM 973 O O . THR A 1 117 ? -13.395 -5.714 12.813 1.00 84.00 117 THR A O 1
ATOM 976 N N . LYS A 1 118 ? -13.859 -7.337 11.319 1.00 85.94 118 LYS A N 1
ATOM 977 C CA . LYS A 1 118 ? -13.199 -8.420 12.065 1.00 85.94 118 LYS A CA 1
ATOM 978 C C . LYS A 1 118 ? -11.741 -8.578 11.648 1.00 85.94 118 LYS A C 1
ATOM 980 O O . LYS A 1 118 ? -10.899 -8.791 12.520 1.00 85.94 118 LYS A O 1
ATOM 985 N N . HIS A 1 119 ? -11.441 -8.421 10.359 1.00 84.62 119 HIS A N 1
ATOM 986 C CA . HIS A 1 119 ? -10.102 -8.605 9.802 1.00 84.62 119 HIS A CA 1
ATOM 987 C C . HIS A 1 119 ? -9.721 -7.487 8.832 1.00 84.62 119 HIS A C 1
ATOM 989 O O . HIS A 1 119 ? -10.506 -7.086 7.978 1.00 84.62 119 HIS A O 1
ATOM 995 N N . ILE A 1 120 ? -8.473 -7.028 8.916 1.00 88.38 120 ILE A N 1
ATOM 996 C CA . ILE A 1 120 ? -7.901 -6.070 7.966 1.00 88.38 120 ILE A CA 1
ATOM 997 C C . ILE A 1 120 ? -6.680 -6.716 7.329 1.00 88.38 120 ILE A C 1
ATOM 999 O O . ILE A 1 120 ? -5.677 -6.948 7.998 1.00 88.38 120 ILE A O 1
ATOM 1003 N N . VAL A 1 121 ? -6.734 -7.012 6.039 1.00 87.06 121 VAL A N 1
ATOM 1004 C CA . VAL A 1 121 ? -5.564 -7.495 5.304 1.00 87.06 121 VAL A CA 1
ATOM 1005 C C . VAL A 1 121 ? -4.821 -6.285 4.766 1.00 87.06 121 VAL A C 1
ATOM 1007 O O . VAL A 1 121 ? -5.356 -5.558 3.935 1.00 87.06 121 VAL A O 1
ATOM 1010 N N . ILE A 1 122 ? -3.599 -6.058 5.240 1.00 88.25 122 ILE A N 1
ATOM 1011 C CA . ILE A 1 122 ? -2.751 -4.967 4.754 1.00 88.25 122 ILE A CA 1
ATOM 1012 C C . ILE A 1 122 ? -1.788 -5.534 3.720 1.00 88.25 122 ILE A C 1
ATOM 1014 O O . ILE A 1 122 ? -0.946 -6.378 4.043 1.00 88.25 122 ILE A O 1
ATOM 1018 N N . GLU A 1 123 ? -1.899 -5.055 2.485 1.00 85.31 123 GLU A N 1
ATOM 1019 C CA . GLU A 1 123 ? -0.977 -5.419 1.413 1.00 85.31 123 GLU A CA 1
ATOM 1020 C C . GLU A 1 123 ? 0.228 -4.481 1.411 1.00 85.31 123 GLU A C 1
ATOM 1022 O O . GLU A 1 123 ? 0.080 -3.256 1.388 1.00 85.31 123 GLU A O 1
ATOM 1027 N N . MET A 1 124 ? 1.430 -5.060 1.473 1.00 84.31 124 MET A N 1
ATOM 1028 C CA . MET A 1 124 ? 2.669 -4.287 1.445 1.00 84.31 124 MET A CA 1
ATOM 1029 C C . MET A 1 124 ? 2.925 -3.679 0.060 1.00 84.31 124 MET A C 1
ATOM 1031 O O . MET A 1 124 ? 2.621 -4.313 -0.951 1.00 84.31 124 MET A O 1
ATOM 1035 N N . PRO A 1 125 ? 3.552 -2.490 0.001 1.00 82.81 125 PRO A N 1
ATOM 1036 C CA . PRO A 1 125 ? 3.889 -1.847 -1.257 1.00 82.81 125 PRO A CA 1
ATOM 1037 C C . PRO A 1 125 ? 4.823 -2.713 -2.086 1.00 82.81 125 PRO A C 1
ATOM 1039 O O . PRO A 1 125 ? 5.841 -3.204 -1.593 1.00 82.81 125 PRO A O 1
ATOM 1042 N N . TYR A 1 126 ? 4.491 -2.853 -3.363 1.00 78.25 126 TYR A N 1
ATOM 1043 C CA . TYR A 1 126 ? 5.339 -3.483 -4.363 1.00 78.25 126 TYR A CA 1
ATOM 1044 C C . TYR A 1 126 ? 6.169 -2.440 -5.110 1.00 78.25 126 TYR A C 1
ATOM 1046 O O . TYR A 1 126 ? 5.938 -1.234 -5.051 1.00 78.25 126 TYR A O 1
ATOM 1054 N N . TYR A 1 127 ? 7.182 -2.933 -5.814 1.00 76.19 127 TYR A N 1
ATOM 1055 C CA . TYR A 1 127 ? 7.992 -2.104 -6.690 1.00 76.19 127 TYR A CA 1
ATOM 1056 C C . TYR A 1 127 ? 7.155 -1.618 -7.879 1.00 76.19 127 TYR A C 1
ATOM 1058 O O . TYR A 1 127 ? 6.653 -2.434 -8.653 1.00 76.19 127 TYR A O 1
ATOM 1066 N N . THR A 1 128 ? 7.037 -0.303 -8.055 1.00 72.50 128 THR A N 1
ATOM 1067 C CA . THR A 1 128 ? 6.472 0.280 -9.274 1.00 72.50 128 THR A CA 1
ATOM 1068 C C . THR A 1 128 ? 7.597 0.509 -10.280 1.00 72.50 128 THR A C 1
ATOM 1070 O O . THR A 1 128 ? 8.517 1.285 -10.002 1.00 72.50 128 THR A O 1
ATOM 1073 N N . PRO A 1 129 ? 7.561 -0.147 -11.450 1.00 70.31 129 PRO A N 1
ATOM 1074 C CA . PRO A 1 129 ? 8.578 0.067 -12.459 1.00 70.31 129 PRO A CA 1
ATOM 1075 C C . PRO A 1 129 ? 8.531 1.495 -13.020 1.00 70.31 129 PRO A C 1
ATOM 1077 O O . PRO A 1 129 ? 7.471 2.121 -13.040 1.00 70.31 129 PRO A O 1
ATOM 1080 N N . PRO A 1 130 ? 9.669 2.024 -13.507 1.00 70.38 130 PRO A N 1
ATOM 1081 C CA . PRO A 1 130 ? 9.703 3.305 -14.197 1.00 70.38 130 PRO A CA 1
ATOM 1082 C C . PRO A 1 130 ? 8.714 3.381 -15.368 1.00 70.38 130 PRO A C 1
ATOM 1084 O O . PRO A 1 130 ? 8.374 2.375 -15.997 1.00 70.38 130 PRO A O 1
ATOM 1087 N N . PHE A 1 131 ? 8.326 4.607 -15.719 1.00 69.19 131 PHE A N 1
ATOM 1088 C CA . PHE A 1 131 ? 7.436 4.877 -16.847 1.00 69.19 131 PHE A CA 1
ATOM 1089 C C . PHE A 1 131 ? 7.937 4.200 -18.142 1.00 69.19 131 PHE A C 1
ATOM 1091 O O . PHE A 1 131 ? 9.141 4.163 -18.420 1.00 69.19 131 PHE A O 1
ATOM 1098 N N . ASN A 1 132 ? 7.011 3.672 -18.949 1.00 75.56 132 ASN A N 1
ATOM 1099 C CA . ASN A 1 132 ? 7.257 2.936 -20.202 1.00 75.56 132 ASN A CA 1
ATOM 1100 C C . ASN A 1 132 ? 7.937 1.558 -20.089 1.00 75.56 132 ASN A C 1
ATOM 1102 O O . ASN A 1 132 ? 8.248 0.970 -21.129 1.00 75.56 132 ASN A O 1
ATOM 1106 N N . VAL A 1 133 ? 8.165 1.005 -18.891 1.00 79.12 133 VAL A N 1
ATOM 1107 C CA . VAL A 1 133 ? 8.722 -0.357 -18.760 1.00 79.12 133 VAL A CA 1
ATOM 1108 C C . VAL A 1 133 ? 7.859 -1.391 -19.485 1.00 79.12 133 VAL A C 1
ATOM 1110 O O . VAL A 1 133 ? 8.395 -2.170 -20.270 1.00 79.12 133 VAL A O 1
ATOM 1113 N N . GLY A 1 134 ? 6.533 -1.338 -19.319 1.00 78.50 134 GLY A N 1
ATOM 1114 C CA . GLY A 1 134 ? 5.613 -2.251 -20.005 1.00 78.50 134 GLY A CA 1
ATOM 1115 C C . GLY A 1 134 ? 5.726 -2.177 -21.532 1.00 78.50 134 GLY A C 1
ATOM 1116 O O . GLY A 1 134 ? 5.857 -3.202 -22.196 1.00 78.50 134 GLY A O 1
ATOM 1117 N N . ALA A 1 135 ? 5.775 -0.965 -22.094 1.00 79.44 135 ALA A N 1
ATOM 1118 C CA . ALA A 1 135 ? 5.911 -0.758 -23.538 1.00 79.44 135 ALA A CA 1
ATOM 1119 C C . ALA A 1 135 ? 7.254 -1.276 -24.084 1.00 79.44 135 ALA A C 1
ATOM 1121 O O . ALA A 1 135 ? 7.302 -1.902 -25.147 1.00 79.44 135 ALA A O 1
ATOM 1122 N N . LYS A 1 136 ? 8.352 -1.044 -23.352 1.00 81.62 136 LYS A N 1
ATOM 1123 C CA . LYS A 1 136 ? 9.680 -1.544 -23.736 1.00 81.62 136 LYS A CA 1
ATOM 1124 C C . LYS A 1 136 ? 9.737 -3.070 -23.675 1.00 81.62 136 LYS A C 1
ATOM 1126 O O . LYS A 1 136 ? 10.209 -3.685 -24.629 1.00 81.62 136 LYS A O 1
ATOM 1131 N N . LEU A 1 137 ? 9.219 -3.668 -22.602 1.00 83.38 137 LEU A N 1
ATOM 1132 C CA . LEU A 1 137 ? 9.154 -5.118 -22.439 1.00 83.38 137 LEU A CA 1
ATOM 1133 C C . LEU A 1 137 ? 8.329 -5.760 -23.561 1.00 83.38 137 LEU A C 1
ATOM 1135 O O . LEU A 1 137 ? 8.804 -6.683 -24.220 1.00 83.38 137 LEU A O 1
ATOM 1139 N N . ALA A 1 138 ? 7.140 -5.223 -23.845 1.00 80.88 138 ALA A N 1
ATOM 1140 C CA . ALA A 1 138 ? 6.278 -5.716 -24.917 1.00 80.88 138 ALA A CA 1
ATOM 1141 C C . ALA A 1 138 ? 6.985 -5.697 -26.281 1.00 80.88 138 ALA A C 1
ATOM 1143 O O . ALA A 1 138 ? 6.972 -6.698 -26.997 1.00 80.88 138 ALA A O 1
ATOM 1144 N N . ARG A 1 139 ? 7.670 -4.595 -26.620 1.00 82.38 139 ARG A N 1
ATOM 1145 C CA . ARG A 1 139 ? 8.425 -4.487 -27.877 1.00 82.38 139 ARG A CA 1
ATOM 1146 C C . ARG A 1 139 ? 9.553 -5.514 -27.970 1.00 82.38 139 ARG A C 1
ATOM 1148 O O . ARG A 1 139 ? 9.783 -6.063 -29.042 1.00 82.38 139 ARG A O 1
ATOM 1155 N N . ARG A 1 140 ? 10.263 -5.783 -26.871 1.00 86.88 140 ARG A N 1
ATOM 1156 C CA . ARG A 1 140 ? 11.335 -6.791 -26.847 1.00 86.88 140 ARG A CA 1
ATOM 1157 C C . ARG A 1 140 ? 10.790 -8.195 -27.078 1.00 86.88 140 ARG A C 1
ATOM 1159 O O . ARG A 1 140 ? 11.308 -8.904 -27.937 1.00 86.88 140 ARG A O 1
ATOM 1166 N N . LEU A 1 141 ? 9.707 -8.547 -26.389 1.00 87.38 141 LEU A N 1
ATOM 1167 C CA . LEU A 1 141 ? 9.046 -9.840 -26.559 1.00 87.38 141 LEU A CA 1
ATOM 1168 C C . LEU A 1 141 ? 8.520 -10.027 -27.992 1.00 87.38 141 LEU A C 1
ATOM 1170 O O . LEU A 1 141 ? 8.700 -11.096 -28.566 1.00 87.38 141 LEU A O 1
ATOM 1174 N N . GLN A 1 142 ? 7.956 -8.982 -28.611 1.00 89.38 142 GLN A N 1
ATOM 1175 C CA . GLN A 1 142 ? 7.529 -9.012 -30.020 1.00 89.38 142 GLN A CA 1
ATOM 1176 C C . GLN A 1 142 ? 8.680 -9.274 -31.002 1.00 89.38 142 GLN A C 1
ATOM 1178 O O . GLN A 1 142 ? 8.465 -9.864 -32.056 1.00 89.38 142 GLN A O 1
ATOM 1183 N N . LEU A 1 143 ? 9.899 -8.850 -30.662 1.00 93.69 143 LEU A N 1
ATOM 1184 C CA . LEU A 1 143 ? 11.107 -9.084 -31.458 1.00 93.69 143 LEU A CA 1
ATOM 1185 C C . LEU A 1 143 ? 11.783 -10.432 -31.147 1.00 93.69 143 LEU A C 1
ATOM 1187 O O . LEU A 1 143 ? 12.866 -10.696 -31.664 1.00 93.69 143 LEU A O 1
ATOM 1191 N N . GLY A 1 144 ? 11.189 -11.269 -30.288 1.00 93.06 144 GLY A N 1
ATOM 1192 C CA . GLY A 1 144 ? 11.793 -12.529 -29.843 1.00 93.06 144 GLY A CA 1
ATOM 1193 C C . GLY A 1 144 ? 13.022 -12.342 -28.947 1.00 93.06 144 GLY A C 1
ATOM 1194 O O . GLY A 1 144 ? 13.825 -13.261 -28.800 1.00 93.06 144 GLY A O 1
ATOM 1195 N N . LEU A 1 145 ? 13.198 -11.153 -28.363 1.00 89.00 145 LEU A N 1
ATOM 1196 C CA . LEU A 1 145 ? 14.294 -10.855 -27.446 1.00 89.00 145 LEU A CA 1
ATOM 1197 C C . LEU A 1 145 ? 13.918 -11.255 -26.017 1.00 89.00 145 LEU A C 1
ATOM 1199 O O . LEU A 1 145 ? 12.748 -11.224 -25.629 1.00 89.00 145 LEU A O 1
ATOM 1203 N N . SER A 1 146 ? 14.928 -11.562 -25.201 1.00 89.94 146 SER A N 1
ATOM 1204 C CA . SER A 1 146 ? 14.730 -11.714 -23.759 1.00 89.94 146 SER A CA 1
ATOM 1205 C C . SER A 1 146 ? 14.166 -10.422 -23.148 1.00 89.94 146 SER A C 1
ATOM 1207 O O . SER A 1 146 ? 14.415 -9.335 -23.696 1.00 89.94 146 SER A O 1
ATOM 1209 N N . PRO A 1 147 ? 13.461 -10.506 -21.999 1.00 80.88 147 PRO A N 1
ATOM 1210 C CA . PRO A 1 147 ? 12.984 -9.337 -21.272 1.00 80.88 147 PRO A CA 1
ATOM 1211 C C . PRO A 1 147 ? 14.073 -8.285 -21.105 1.00 80.88 147 PRO A C 1
ATOM 1213 O O . PRO A 1 147 ? 13.826 -7.146 -21.456 1.00 80.88 147 PRO A O 1
ATOM 1216 N N . GLY A 1 148 ? 15.289 -8.692 -20.735 1.00 80.31 148 GLY A N 1
ATOM 1217 C CA . GLY A 1 148 ? 16.412 -7.803 -20.444 1.00 80.31 148 GLY A CA 1
ATOM 1218 C C . GLY A 1 148 ? 16.608 -7.657 -18.938 1.00 80.31 148 GLY A C 1
ATOM 1219 O O . GLY A 1 148 ? 15.633 -7.565 -18.187 1.00 80.31 148 GLY A O 1
ATOM 1220 N N . ASP A 1 149 ? 17.866 -7.665 -18.497 1.00 80.88 149 ASP A N 1
ATOM 1221 C CA . ASP A 1 149 ? 18.226 -7.576 -17.076 1.00 80.88 149 ASP A CA 1
ATOM 1222 C C . ASP A 1 149 ? 17.782 -6.239 -16.465 1.00 80.88 149 ASP A C 1
ATOM 1224 O O . ASP A 1 149 ? 17.539 -6.148 -15.266 1.00 80.88 149 ASP A O 1
ATOM 1228 N N . GLU A 1 150 ? 17.586 -5.210 -17.295 1.00 73.88 150 GLU A N 1
ATOM 1229 C CA . GLU A 1 150 ? 17.082 -3.900 -16.888 1.00 73.88 150 GLU A CA 1
ATOM 1230 C C . GLU A 1 150 ? 15.641 -3.914 -16.343 1.00 73.88 150 GLU A C 1
ATOM 1232 O O . GLU A 1 150 ? 15.228 -2.948 -15.701 1.00 73.88 150 GLU A O 1
ATOM 1237 N N . PHE A 1 151 ? 14.875 -4.987 -16.580 1.00 74.81 151 PHE A N 1
ATOM 1238 C CA . PHE A 1 151 ? 13.532 -5.176 -16.012 1.00 74.81 151 PHE A CA 1
ATOM 1239 C C . PHE A 1 151 ? 13.514 -6.140 -14.825 1.00 74.81 151 PHE A C 1
ATOM 1241 O O . PHE A 1 151 ? 12.457 -6.361 -14.230 1.00 74.81 151 PHE A O 1
ATOM 1248 N N . VAL A 1 152 ? 14.665 -6.717 -14.471 1.00 80.38 152 VAL A N 1
ATOM 1249 C CA . VAL A 1 152 ? 14.807 -7.546 -13.278 1.00 80.38 152 VAL A CA 1
ATOM 1250 C C . VAL A 1 152 ? 15.027 -6.627 -12.085 1.00 80.38 152 VAL A C 1
ATOM 1252 O O . VAL A 1 152 ? 16.034 -5.932 -11.983 1.00 80.38 152 VAL A O 1
ATOM 1255 N N . VAL A 1 153 ? 14.072 -6.638 -11.161 1.00 78.06 153 VAL A N 1
ATOM 1256 C CA . VAL A 1 153 ? 14.156 -5.884 -9.911 1.00 78.06 153 VAL A CA 1
ATOM 1257 C C . VAL A 1 153 ? 14.792 -6.774 -8.860 1.00 78.06 153 VAL A C 1
ATOM 1259 O O . VAL A 1 153 ? 14.247 -7.824 -8.512 1.00 78.06 153 VAL A O 1
ATOM 1262 N N . THR A 1 154 ? 15.942 -6.365 -8.336 1.00 83.88 154 THR A N 1
ATOM 1263 C CA . THR A 1 154 ? 16.568 -7.088 -7.228 1.00 83.88 154 THR A CA 1
ATOM 1264 C C . THR A 1 154 ? 15.806 -6.844 -5.929 1.00 83.88 154 THR A C 1
ATOM 1266 O O . THR A 1 154 ? 15.159 -5.810 -5.738 1.00 83.88 154 THR A O 1
ATOM 1269 N N . TRP A 1 155 ? 15.918 -7.782 -4.989 1.00 84.81 155 TRP A N 1
ATOM 1270 C CA . TRP A 1 155 ? 15.347 -7.613 -3.653 1.00 84.81 155 TRP A CA 1
ATOM 1271 C C . TRP A 1 155 ? 15.848 -6.330 -2.972 1.00 84.81 155 TRP A C 1
ATOM 1273 O O . TRP A 1 155 ? 15.068 -5.577 -2.395 1.00 84.81 155 TRP A O 1
ATOM 1283 N N . GLU A 1 156 ? 17.138 -6.026 -3.119 1.00 86.69 156 GLU A N 1
ATOM 1284 C CA . GLU A 1 156 ? 17.740 -4.797 -2.603 1.00 86.69 156 GLU A CA 1
ATOM 1285 C C . GLU A 1 156 ? 17.111 -3.537 -3.217 1.00 86.69 156 GLU A C 1
ATOM 1287 O O . GLU A 1 156 ? 16.808 -2.588 -2.494 1.00 86.69 156 GLU A O 1
ATOM 1292 N N . GLN A 1 157 ? 16.867 -3.521 -4.532 1.00 84.62 157 GLN A N 1
ATOM 1293 C CA . GLN A 1 157 ? 16.191 -2.404 -5.197 1.00 84.62 157 GLN A CA 1
ATOM 1294 C C . GLN A 1 157 ? 14.757 -2.232 -4.688 1.00 84.62 157 GLN A C 1
ATOM 1296 O O . GLN A 1 157 ? 14.353 -1.110 -4.375 1.00 84.62 157 GLN A O 1
ATOM 1301 N N . HIS A 1 158 ? 14.011 -3.332 -4.554 1.00 85.69 158 HIS A N 1
ATOM 1302 C CA . HIS A 1 158 ? 12.658 -3.320 -4.000 1.00 85.69 158 HIS A CA 1
ATOM 1303 C C . HIS A 1 158 ? 12.637 -2.745 -2.579 1.00 85.69 158 HIS A C 1
ATOM 1305 O O . HIS A 1 158 ? 11.893 -1.797 -2.308 1.00 85.69 158 HIS A O 1
ATOM 1311 N N . ILE A 1 159 ? 13.490 -3.261 -1.689 1.00 87.81 159 ILE A N 1
ATOM 1312 C CA . ILE A 1 159 ? 13.583 -2.789 -0.305 1.00 87.81 159 ILE A CA 1
ATOM 1313 C C . ILE A 1 159 ? 14.015 -1.326 -0.261 1.00 87.81 159 ILE A C 1
ATOM 1315 O O . ILE A 1 159 ? 13.397 -0.533 0.441 1.00 87.81 159 ILE A O 1
ATOM 1319 N N . ASN A 1 160 ? 15.014 -0.911 -1.036 1.00 89.19 160 ASN A N 1
ATOM 1320 C CA . ASN A 1 160 ? 15.473 0.478 -1.011 1.00 89.19 160 ASN A CA 1
ATOM 1321 C C . ASN A 1 160 ? 14.394 1.480 -1.433 1.00 89.19 160 ASN A C 1
ATOM 1323 O O . ASN A 1 160 ? 14.326 2.561 -0.846 1.00 89.19 160 ASN A O 1
ATOM 1327 N N . GLN A 1 161 ? 13.534 1.123 -2.388 1.00 86.50 161 GLN A N 1
ATOM 1328 C CA . GLN A 1 161 ? 12.427 1.988 -2.799 1.00 86.50 161 GLN A CA 1
ATOM 1329 C C . GLN A 1 161 ? 11.265 1.999 -1.804 1.00 86.50 161 GLN A C 1
ATOM 1331 O O . GLN A 1 161 ? 10.635 3.033 -1.609 1.00 86.50 161 GLN A O 1
ATOM 1336 N N . THR A 1 162 ? 10.978 0.870 -1.156 1.00 89.12 162 THR A N 1
ATOM 1337 C CA . THR A 1 162 ? 9.751 0.708 -0.357 1.00 89.12 162 THR A CA 1
ATOM 1338 C C . THR A 1 162 ? 9.972 0.776 1.154 1.00 89.12 162 THR A C 1
ATOM 1340 O O . THR A 1 162 ? 9.002 0.918 1.897 1.00 89.12 162 THR A O 1
ATOM 1343 N N . ARG A 1 163 ? 11.221 0.725 1.643 1.00 91.38 163 ARG A N 1
ATOM 1344 C CA . ARG A 1 163 ? 11.562 0.533 3.070 1.00 91.38 163 ARG A CA 1
ATOM 1345 C C . ARG A 1 163 ? 10.834 1.456 4.036 1.00 91.38 163 ARG A C 1
ATOM 1347 O O . ARG A 1 163 ? 10.430 1.012 5.102 1.00 91.38 163 ARG A O 1
ATOM 1354 N N . TYR A 1 164 ? 10.664 2.733 3.698 1.00 93.62 164 TYR A N 1
ATOM 1355 C CA . TYR A 1 164 ? 10.020 3.690 4.601 1.00 93.62 164 TYR A CA 1
ATOM 1356 C C . TYR A 1 164 ? 8.499 3.552 4.606 1.00 93.62 164 TYR A C 1
ATOM 1358 O O . TYR A 1 164 ? 7.872 3.743 5.644 1.00 93.62 164 TYR A O 1
ATOM 1366 N N . HIS A 1 165 ? 7.905 3.167 3.478 1.00 91.75 165 HIS A N 1
ATOM 1367 C CA . HIS A 1 165 ? 6.485 2.842 3.419 1.00 91.75 165 HIS A CA 1
ATOM 1368 C C . HIS A 1 165 ? 6.213 1.541 4.175 1.00 91.75 165 HIS A C 1
ATOM 1370 O O . HIS A 1 165 ? 5.356 1.518 5.056 1.00 91.75 165 HIS A O 1
ATOM 1376 N N . GLN A 1 166 ? 7.022 0.505 3.930 1.00 91.44 166 GLN A N 1
ATOM 1377 C CA . GLN A 1 166 ? 6.962 -0.748 4.682 1.00 91.44 166 GLN A CA 1
ATOM 1378 C C . GLN A 1 166 ? 7.139 -0.510 6.183 1.00 91.44 166 GLN A C 1
ATOM 1380 O O . GLN A 1 166 ? 6.343 -1.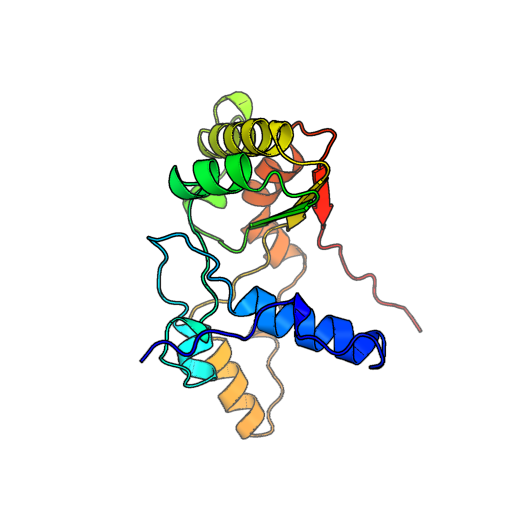029 6.955 1.00 91.44 166 GLN A O 1
ATOM 1385 N N . LEU A 1 167 ? 8.101 0.327 6.596 1.00 93.75 167 LEU A N 1
ATOM 1386 C CA . LEU A 1 167 ? 8.308 0.700 7.998 1.00 93.75 167 LEU A CA 1
ATOM 1387 C C . LEU A 1 167 ? 7.045 1.305 8.623 1.00 93.75 167 LEU A C 1
ATOM 1389 O O . LEU A 1 167 ? 6.679 0.927 9.734 1.00 93.75 167 LEU A O 1
ATOM 1393 N N . ARG A 1 168 ? 6.368 2.229 7.927 1.00 93.62 168 ARG A N 1
ATOM 1394 C CA . ARG A 1 168 ? 5.116 2.831 8.417 1.00 93.62 168 ARG A CA 1
ATOM 1395 C C . ARG A 1 168 ? 4.036 1.766 8.610 1.00 93.62 168 ARG A C 1
ATOM 1397 O O . ARG A 1 168 ? 3.437 1.718 9.677 1.00 93.62 168 ARG A O 1
ATOM 1404 N N . LEU A 1 169 ? 3.827 0.897 7.618 1.00 92.62 169 LEU A N 1
ATOM 1405 C CA . LEU A 1 169 ? 2.783 -0.136 7.659 1.00 92.62 169 LEU A CA 1
ATOM 1406 C C . LEU A 1 169 ? 3.074 -1.238 8.677 1.00 92.62 169 LEU A C 1
ATOM 1408 O O . LEU A 1 169 ? 2.186 -1.657 9.410 1.00 92.62 169 LEU A O 1
ATOM 1412 N N . SER A 1 170 ? 4.322 -1.698 8.760 1.00 93.12 170 SER A N 1
ATOM 1413 C CA . SER A 1 170 ? 4.723 -2.747 9.700 1.00 93.12 170 SER A CA 1
ATOM 1414 C C . SER A 1 170 ? 4.681 -2.298 11.157 1.00 93.12 170 SER A C 1
ATOM 1416 O O . SER A 1 170 ? 4.751 -3.142 12.043 1.00 93.12 170 SER A O 1
ATOM 1418 N N . SER A 1 171 ? 4.622 -0.987 11.396 1.00 96.12 171 SER A N 1
ATOM 1419 C CA . SER A 1 171 ? 4.586 -0.398 12.736 1.00 96.12 171 SER A CA 1
ATOM 1420 C C . SER A 1 171 ? 3.173 -0.062 13.214 1.00 96.12 171 SER A C 1
ATOM 1422 O O . SER A 1 171 ? 3.024 0.422 14.332 1.00 96.12 171 SER A O 1
ATOM 1424 N N . LEU A 1 172 ? 2.147 -0.287 12.386 1.00 95.38 172 LEU A N 1
ATOM 1425 C CA . LEU A 1 172 ? 0.756 -0.044 12.761 1.00 95.38 172 LEU A CA 1
ATOM 1426 C C . LEU A 1 172 ? 0.359 -0.933 13.940 1.00 95.38 172 LEU A C 1
ATOM 1428 O O . LEU A 1 172 ? 0.568 -2.148 13.923 1.00 95.38 172 LEU A O 1
ATOM 1432 N N . ASN A 1 173 ? -0.255 -0.334 14.954 1.00 96.69 173 ASN A N 1
ATOM 1433 C CA . ASN A 1 173 ? -0.799 -1.071 16.082 1.00 96.69 173 ASN A CA 1
ATOM 1434 C C . ASN A 1 173 ? -2.206 -1.565 15.738 1.00 96.69 173 ASN A C 1
ATOM 1436 O O . ASN A 1 173 ? -3.147 -0.774 15.698 1.00 96.69 173 ASN A O 1
ATOM 1440 N N . CYS A 1 174 ? -2.348 -2.859 15.453 1.00 95.12 174 CYS A N 1
ATOM 1441 C CA . CYS A 1 174 ? -3.622 -3.431 15.036 1.00 95.12 174 CYS A CA 1
ATOM 1442 C C . CYS A 1 174 ? -3.691 -4.938 15.301 1.00 95.12 174 CYS A C 1
ATOM 1444 O O . CYS A 1 174 ? -3.059 -5.735 14.611 1.00 95.12 174 CYS A O 1
ATOM 1446 N N . SER A 1 175 ? -4.516 -5.344 16.268 1.00 96.50 175 SER A N 1
ATOM 1447 C CA . SER A 1 175 ? -4.725 -6.759 16.613 1.00 96.50 175 SER A CA 1
ATOM 1448 C C . SER A 1 175 ? -5.557 -7.531 15.583 1.00 96.50 175 SER A C 1
ATOM 1450 O O . SER A 1 175 ? -5.492 -8.756 15.536 1.00 96.50 175 SER A O 1
ATOM 1452 N N . LYS A 1 176 ? -6.329 -6.821 14.752 1.00 93.69 176 LYS A N 1
ATOM 1453 C CA . LYS A 1 176 ? -7.168 -7.385 13.681 1.00 93.69 176 LYS A CA 1
ATOM 1454 C C . LYS A 1 176 ? -6.452 -7.466 12.329 1.00 93.69 176 LYS A C 1
ATOM 1456 O O . LYS A 1 176 ? -7.044 -7.929 11.353 1.00 93.69 176 LYS A O 1
ATOM 1461 N N . CYS A 1 177 ? -5.212 -6.982 12.250 1.00 93.44 177 CYS A N 1
ATOM 1462 C CA . CYS A 1 177 ? -4.505 -6.846 10.988 1.00 93.44 177 CYS A CA 1
ATOM 1463 C C . CYS A 1 177 ? -3.714 -8.104 10.631 1.00 93.44 177 CYS A C 1
ATOM 1465 O O . CYS A 1 177 ? -2.991 -8.669 11.451 1.00 93.44 177 CYS A O 1
ATOM 1467 N N . ILE A 1 178 ? -3.814 -8.500 9.367 1.00 91.44 178 ILE A N 1
ATOM 1468 C CA . ILE A 1 178 ? -3.032 -9.560 8.744 1.00 91.44 178 ILE A CA 1
ATOM 1469 C C . ILE A 1 178 ? -2.127 -8.887 7.718 1.00 91.44 178 ILE A C 1
ATOM 1471 O O . ILE A 1 178 ? -2.598 -8.326 6.731 1.00 91.44 178 ILE A O 1
ATOM 1475 N N . MET A 1 179 ? -0.819 -8.927 7.956 1.00 88.69 179 MET A N 1
ATOM 1476 C CA . MET A 1 179 ? 0.149 -8.312 7.049 1.00 88.69 179 MET A CA 1
ATOM 1477 C C . MET A 1 179 ? 0.500 -9.287 5.927 1.00 88.69 179 MET A C 1
ATOM 1479 O O . MET A 1 179 ? 1.161 -10.298 6.177 1.00 88.69 179 MET A O 1
ATOM 1483 N N . ASN A 1 180 ? 0.122 -8.965 4.691 1.00 83.56 180 ASN A N 1
ATOM 1484 C CA . ASN A 1 180 ? 0.587 -9.690 3.516 1.00 83.56 180 ASN A CA 1
ATOM 1485 C C . ASN A 1 180 ? 1.975 -9.169 3.117 1.00 83.56 180 ASN A C 1
ATOM 1487 O O . ASN A 1 180 ? 2.111 -8.135 2.458 1.00 83.56 180 ASN A O 1
ATOM 1491 N N . LYS A 1 181 ? 3.021 -9.853 3.592 1.00 74.38 181 LYS A N 1
ATOM 1492 C CA . LYS A 1 181 ? 4.416 -9.480 3.336 1.00 74.38 181 LYS A CA 1
ATOM 1493 C C . LYS A 1 181 ? 4.923 -10.145 2.063 1.00 74.38 181 LYS A C 1
ATOM 1495 O O . LYS A 1 181 ? 4.862 -11.365 1.929 1.00 74.38 181 LYS A O 1
ATOM 1500 N N . ILE A 1 182 ? 5.526 -9.346 1.189 1.00 71.25 182 ILE A N 1
ATOM 1501 C CA . ILE A 1 182 ? 6.398 -9.860 0.136 1.00 71.25 182 ILE A CA 1
ATOM 150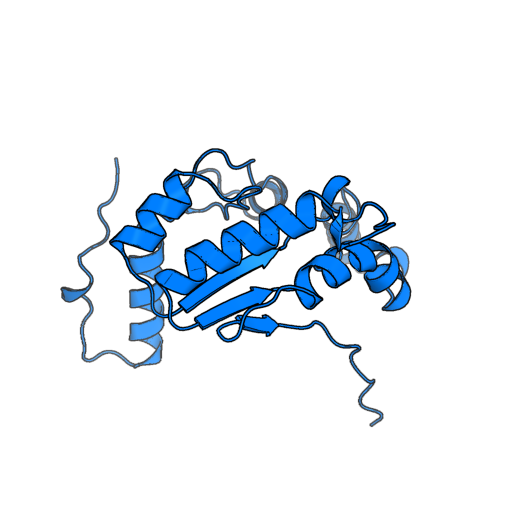2 C C . ILE A 1 182 ? 7.675 -10.335 0.833 1.00 71.25 182 ILE A C 1
ATOM 1504 O O . ILE A 1 182 ? 8.274 -9.585 1.601 1.00 71.25 182 ILE A O 1
ATOM 1508 N N . ASN A 1 183 ? 8.061 -11.588 0.613 1.00 68.44 183 ASN A N 1
ATOM 1509 C CA . ASN A 1 183 ? 9.284 -12.160 1.167 1.00 68.44 183 ASN A CA 1
ATOM 1510 C C . ASN A 1 183 ? 10.287 -12.406 0.045 1.00 68.44 183 ASN A C 1
ATOM 1512 O O . ASN A 1 183 ? 9.902 -12.643 -1.102 1.00 68.44 183 ASN A O 1
ATOM 1516 N N . GLU A 1 184 ? 11.572 -12.412 0.395 1.00 64.31 184 GLU A N 1
ATOM 1517 C CA . GLU A 1 184 ? 12.608 -12.885 -0.512 1.00 64.31 184 GLU A CA 1
ATOM 1518 C C . GLU A 1 184 ? 12.277 -14.321 -0.938 1.00 64.31 184 GLU A C 1
ATOM 1520 O O . GLU A 1 184 ? 12.171 -15.232 -0.107 1.00 64.31 184 GLU A O 1
ATOM 1525 N N . VAL A 1 185 ? 12.089 -14.528 -2.243 1.00 62.47 185 VAL A N 1
ATOM 1526 C CA . VAL A 1 185 ? 11.926 -15.871 -2.793 1.00 62.47 185 VAL A CA 1
ATOM 1527 C C . VAL A 1 185 ? 13.282 -16.550 -2.683 1.00 62.47 185 VAL A C 1
ATOM 1529 O O . VAL A 1 185 ? 14.179 -16.323 -3.497 1.00 62.47 185 VAL A O 1
ATOM 1532 N N . ARG A 1 186 ? 13.452 -17.382 -1.651 1.00 50.97 186 ARG A N 1
ATOM 1533 C CA . ARG A 1 186 ? 14.607 -18.275 -1.573 1.00 50.97 186 ARG A CA 1
ATOM 1534 C C . ARG A 1 186 ? 14.586 -19.134 -2.827 1.00 50.97 186 ARG A C 1
ATOM 1536 O O . ARG A 1 186 ? 13.593 -19.816 -3.082 1.00 50.97 186 ARG A O 1
ATOM 1543 N N . LYS A 1 187 ? 15.666 -19.086 -3.614 1.00 47.56 187 LYS A N 1
ATOM 1544 C CA . LYS A 1 187 ? 15.853 -20.024 -4.724 1.00 47.56 187 LYS A CA 1
ATOM 1545 C C . LYS A 1 187 ? 15.623 -21.425 -4.169 1.00 47.56 187 LYS A C 1
ATOM 1547 O O . LYS A 1 187 ? 16.327 -21.841 -3.252 1.00 47.56 187 LYS A O 1
ATOM 1552 N N . VAL A 1 188 ? 14.633 -22.127 -4.712 1.00 43.41 188 VAL A N 1
ATOM 1553 C CA . VAL A 1 188 ? 14.540 -23.572 -4.537 1.00 43.41 188 VAL A CA 1
ATOM 1554 C C . VAL A 1 188 ? 15.752 -24.118 -5.278 1.00 43.41 188 VAL A C 1
ATOM 1556 O O . VAL A 1 188 ? 15.773 -24.158 -6.506 1.00 43.41 188 VAL A O 1
ATOM 1559 N N . THR A 1 189 ? 16.825 -24.393 -4.542 1.00 38.69 189 THR A N 1
ATOM 1560 C CA . THR A 1 189 ? 17.966 -25.137 -5.066 1.00 38.69 189 THR A CA 1
ATOM 1561 C C . THR A 1 189 ? 17.466 -26.552 -5.315 1.00 38.69 189 THR A C 1
ATOM 1563 O O . THR A 1 189 ? 17.231 -27.289 -4.356 1.00 38.69 189 THR A O 1
ATOM 1566 N N . GLY A 1 190 ? 17.190 -26.858 -6.583 1.00 39.25 190 GLY A N 1
ATOM 1567 C CA . GLY A 1 190 ? 17.028 -28.228 -7.064 1.00 39.25 190 GLY A CA 1
ATOM 1568 C C . GLY A 1 190 ? 18.361 -28.954 -7.124 1.00 39.25 190 GLY A C 1
ATOM 1569 O O . GLY A 1 190 ? 19.401 -28.259 -7.196 1.00 39.25 190 GLY A O 1
#

pLDDT: mean 71.78, std 19.48, range [28.03, 96.69]

Secondary structure (DSSP, 8-state):
---PPPPGGGS-TTS-HHHHHHHHHHHHHTS-------B--HHHHHHH---SGGGSPPB--S--HHHHHHHHHH--SEEEEE-----HHHHSPPS-GGG-HHHHHHHHHHHHHHTT-SEEEEEPPPPPPPTTHHHHHHHHHHTT----GGG---HHHHHHHHHHHHHHHHT---TTEEEE----------

Radius of gyration: 19.91 Å; Cα contacts (8 Å, |Δi|>4): 183; chains: 1; bounding box: 49×41×48 Å

Foldseek 3Di:
DLDQQDDLVPPDPPDDPVVNVVSNVVNVLSVDPDDDDFDFPVVCCVVVVDDDPSVGDTDDPDDDPVVLVCLVVVLEQEAEAEDADLPCLLQPDDPDLVPRPVLVRVLVVQVSSQVRYQAYEYEAYWDDDDPCLVVLQVVCVVVVHDSDCSPDQDPVNGCNSRVSNNVSVVPHDHPRYDYPDDDPPDPPPD

Mean predicted aligned error: 13.98 Å

Sequence (190 aa):
MYLYAPPLESINPNISKIDYAIEWNMRESCKGYFAMPCSEDWDTQSYTKYYKEPEMRCVAVKFTEATRKVVQHEEPDIVLYMHHSLETPFVAPVKDLSKDRIYKEFQGNIDFISNYTKHIVIEMPYYTPPFNVGAKLARRLQLGLSPGDEFVVTWEQHINQTRYHQLRLSSLNCSKCIMNKINEVRKVTG

Solvent-accessible surface area (backbone atoms only — not comparable to full-atom values): 11926 Å² total; per-residue (Å²): 133,86,79,78,70,74,61,76,88,71,58,68,85,86,53,54,74,66,58,44,52,50,53,48,51,55,45,53,62,64,50,74,87,76,61,86,88,50,65,82,46,58,68,61,30,71,73,68,70,49,86,50,77,93,73,54,70,77,57,69,85,68,95,46,74,62,52,52,53,48,44,66,71,66,44,41,62,66,42,80,51,70,39,79,67,78,47,66,82,49,38,42,85,75,90,48,68,96,74,34,66,67,42,51,50,53,42,55,51,48,61,56,50,56,76,36,34,65,31,35,39,36,40,56,60,62,79,76,76,64,91,62,49,68,61,53,38,52,55,30,51,75,70,74,42,70,75,50,74,91,74,62,78,49,70,67,58,42,45,72,58,34,46,41,36,46,51,44,62,76,64,52,91,56,95,48,53,44,77,50,71,87,68,86,79,72,78,82,82,124